Protein AF-A0A5M8FPW8-F1 (afdb_monomer)

Mean predicted aligned error: 16.76 Å

Solvent-accessible surface area (backbone atoms only — not comparable to full-atom values): 13153 Å² total; per-residue (Å²): 140,61,71,72,59,57,57,51,55,56,61,57,60,70,64,77,77,74,87,82,91,73,88,73,85,79,71,75,82,76,69,86,72,80,77,70,78,76,79,72,52,28,40,58,50,40,54,64,69,44,50,68,67,53,30,26,46,38,44,49,38,34,34,75,73,67,52,36,89,72,83,76,74,43,64,92,45,74,61,52,53,49,24,53,55,49,53,42,59,70,36,100,54,62,78,54,53,52,79,37,52,65,36,21,41,52,52,51,54,52,44,64,50,54,90,54,74,76,81,36,61,48,78,78,47,76,81,59,71,88,70,49,43,46,23,19,79,47,80,84,38,58,84,79,51,46,62,31,37,29,44,74,59,98,86,43,47,37,39,36,39,86,71,32,45,34,40,58,45,20,41,38,88,43,92,86,31,31,36,37,34,36,40,26,40,45,92,87,39,82,40,77,40,44,39,36,42,33,70,44,100,88,68,31,39,35,45,41,54,78,48,103,79,56,85,53,49,62,22,45,65,52,84,128

Radius of gyration: 31.05 Å; Cα contacts (8 Å, |Δi|>4): 322; chains: 1; bounding box: 99×46×65 Å

Sequence (224 aa):
MNQMLQDFQRAVEDAQGASPAAAQPSSPAVSPVQYKPAVRSALEQAFRSLSPQERETVQEKLLAEGLYQSSIDGLWGAGTRRALETFNSNQAAAEYDLGSAEDAEQMLLHVLSLGEPDVFRSTGVELPSAYLGAWVTSLDRCEYDSDFYLLNEEGVLHVGTYVWMGRDVEVLPDGDGYLLKGWGFSEGLRTTFEVRVNLLPDGRLKATGDIDTMDAPIFVKCPR

Foldseek 3Di:
DDPPVVVVVVVVVVVPPDDDDDDDPDDPPPDPPPPPPPPDFLLQVLLVVADLVLLLLLLVLLVVVVLADDDSRSDDDPRSVRSLVVQCPPPPHSPADSNDNVSSNVSSVVSNCHPVPLVLPAPPDDADCLQAAAWDLDQVCLVPAGQWGFHQDPNWTWTAGPQKIFTSWHWADDVQWTWTWGWMAGPSDIDIWIKTWHQDPVSWIWIDTPPPDDPGGIIDGHDD

Organism: NCBI:txid424902

pLDDT: mean 77.25, std 18.29, range [35.22, 97.94]

Structure (mmCIF, N/CA/C/O backbone):
data_AF-A0A5M8FPW8-F1
#
_entry.id   AF-A0A5M8FPW8-F1
#
loop_
_atom_site.group_PDB
_atom_site.id
_atom_site.type_symbol
_atom_site.label_atom_id
_atom_site.label_alt_id
_atom_site.label_comp_id
_atom_site.label_asym_id
_atom_site.label_entity_id
_atom_site.label_seq_id
_atom_site.pdbx_PDB_ins_code
_atom_site.Cartn_x
_atom_site.Cartn_y
_atom_site.Cartn_z
_atom_site.occupancy
_atom_site.B_iso_or_equiv
_atom_site.auth_seq_id
_atom_site.auth_comp_id
_atom_site.auth_asym_id
_atom_site.auth_atom_id
_atom_site.pdbx_PDB_model_num
ATOM 1 N N . MET A 1 1 ? 80.069 -30.806 -23.458 1.00 47.34 1 MET A N 1
ATOM 2 C CA . MET A 1 1 ? 78.888 -30.543 -22.608 1.00 47.34 1 MET A CA 1
ATOM 3 C C . MET A 1 1 ? 79.024 -29.103 -22.113 1.00 47.34 1 MET A C 1
ATOM 5 O O . MET A 1 1 ? 79.923 -28.860 -21.331 1.00 47.34 1 MET A O 1
ATOM 9 N N . ASN A 1 2 ? 78.335 -28.081 -22.622 1.00 54.75 2 ASN A N 1
ATOM 10 C CA . ASN A 1 2 ? 77.151 -28.041 -23.483 1.00 54.75 2 ASN A CA 1
ATOM 11 C C . ASN A 1 2 ? 77.213 -26.842 -24.447 1.00 54.75 2 ASN A C 1
ATOM 13 O O . ASN A 1 2 ? 76.942 -25.714 -24.050 1.00 54.75 2 ASN A O 1
ATOM 17 N N . GLN A 1 3 ? 77.487 -27.120 -25.724 1.00 63.75 3 GLN A N 1
ATOM 18 C CA . GLN A 1 3 ? 77.363 -26.162 -26.832 1.00 63.75 3 GLN A CA 1
ATOM 19 C C . GLN A 1 3 ? 75.923 -25.619 -26.950 1.00 63.75 3 GLN A C 1
ATOM 21 O O . GLN A 1 3 ? 75.708 -24.448 -27.221 1.00 63.75 3 GLN A O 1
ATOM 26 N N . MET A 1 4 ? 74.936 -26.445 -26.592 1.00 60.72 4 MET A N 1
ATOM 27 C CA . MET A 1 4 ? 73.512 -26.104 -26.632 1.00 60.72 4 MET A CA 1
ATOM 28 C C . MET A 1 4 ? 73.097 -25.005 -25.631 1.00 60.72 4 MET A C 1
ATOM 30 O O . MET A 1 4 ? 72.094 -24.337 -25.851 1.00 60.72 4 MET A O 1
ATOM 34 N N . LEU A 1 5 ? 73.856 -24.785 -24.547 1.00 54.59 5 LEU A N 1
ATOM 35 C CA . LEU A 1 5 ? 73.538 -23.735 -23.567 1.00 54.59 5 LEU A CA 1
ATOM 36 C C . LEU A 1 5 ? 74.094 -22.362 -23.991 1.00 54.59 5 LEU A C 1
ATOM 38 O O . LEU A 1 5 ? 73.462 -21.341 -23.735 1.00 54.59 5 LEU A O 1
ATOM 42 N N . GLN A 1 6 ? 75.240 -22.346 -24.684 1.00 62.00 6 GLN A N 1
ATOM 43 C CA . GLN A 1 6 ? 75.860 -21.120 -25.204 1.00 62.00 6 GLN A CA 1
ATOM 44 C C . GLN A 1 6 ? 75.125 -20.590 -26.440 1.00 62.00 6 GLN A C 1
ATOM 46 O O . GLN A 1 6 ? 74.937 -19.382 -26.571 1.00 62.00 6 GLN A O 1
ATOM 51 N N . ASP A 1 7 ? 74.633 -21.489 -27.295 1.00 64.31 7 ASP A N 1
ATOM 52 C CA . ASP A 1 7 ? 73.832 -21.108 -28.461 1.00 64.31 7 ASP A CA 1
ATOM 53 C C . ASP A 1 7 ? 72.460 -20.537 -28.040 1.00 64.31 7 ASP A C 1
ATOM 55 O O . ASP A 1 7 ? 71.951 -19.610 -28.668 1.00 64.31 7 ASP A O 1
ATOM 59 N N . PHE A 1 8 ? 71.894 -21.019 -26.923 1.00 57.38 8 PHE A N 1
ATOM 60 C CA . PHE A 1 8 ? 70.641 -20.499 -26.367 1.00 57.38 8 PHE A CA 1
ATOM 61 C C . PHE A 1 8 ? 70.800 -19.106 -25.736 1.00 57.38 8 PHE A C 1
ATOM 63 O O . PHE A 1 8 ? 69.951 -18.246 -25.943 1.00 57.38 8 PHE A O 1
ATOM 70 N N . GLN A 1 9 ? 71.893 -18.841 -25.011 1.00 57.00 9 GLN A N 1
ATOM 71 C CA . GLN A 1 9 ? 72.129 -17.519 -24.409 1.00 57.00 9 GLN A CA 1
ATOM 72 C C . GLN A 1 9 ? 72.394 -16.432 -25.464 1.00 57.00 9 GLN A C 1
ATOM 74 O O . GLN A 1 9 ? 71.867 -15.328 -25.344 1.00 57.00 9 GLN A O 1
ATOM 79 N N . ARG A 1 10 ? 73.107 -16.763 -26.549 1.00 59.81 10 ARG A N 1
ATOM 80 C CA . ARG A 1 10 ? 73.386 -15.831 -27.654 1.00 59.81 10 ARG A CA 1
ATOM 81 C C . ARG A 1 10 ? 72.133 -15.465 -28.463 1.00 59.81 10 ARG A C 1
ATOM 83 O O . ARG A 1 10 ? 71.990 -14.327 -28.891 1.00 59.81 10 ARG A O 1
ATOM 90 N N . ALA A 1 11 ? 71.192 -16.402 -28.607 1.00 56.12 11 ALA A N 1
ATOM 91 C CA . ALA A 1 11 ? 69.908 -16.156 -29.269 1.00 56.12 11 ALA A CA 1
ATOM 92 C C . ALA A 1 11 ? 68.961 -15.243 -28.461 1.00 56.12 11 ALA A C 1
ATOM 94 O O . ALA A 1 11 ? 68.094 -14.594 -29.044 1.00 56.12 11 ALA A O 1
ATOM 95 N N . VAL A 1 12 ? 69.114 -15.180 -27.132 1.00 57.47 12 VAL A N 1
ATOM 96 C CA . VAL A 1 12 ? 68.299 -14.319 -26.255 1.00 57.47 12 VAL A CA 1
ATOM 97 C C . VAL A 1 12 ? 68.828 -12.876 -26.222 1.00 57.47 12 VAL A C 1
ATOM 99 O O . VAL A 1 12 ? 68.025 -11.946 -26.161 1.00 57.47 12 VAL A O 1
ATOM 102 N N . GLU A 1 13 ? 70.146 -12.667 -26.323 1.00 54.06 13 GLU A N 1
ATOM 103 C CA . GLU A 1 13 ? 70.763 -11.326 -26.345 1.00 54.06 13 GLU A CA 1
ATOM 104 C C . GLU A 1 13 ? 70.557 -10.589 -27.685 1.00 54.06 13 GLU A C 1
ATOM 106 O O . GLU A 1 13 ? 70.265 -9.392 -27.678 1.00 54.06 13 GLU A O 1
ATOM 111 N N . ASP A 1 14 ? 70.581 -11.290 -28.827 1.00 53.59 14 ASP A N 1
ATOM 112 C CA . ASP A 1 14 ? 70.308 -10.692 -30.151 1.00 53.59 14 ASP A CA 1
ATOM 113 C C . ASP A 1 14 ? 68.838 -10.239 -30.321 1.00 53.59 14 ASP A C 1
ATOM 115 O O . ASP A 1 14 ? 68.530 -9.394 -31.165 1.00 53.59 14 ASP A O 1
ATOM 119 N N . ALA A 1 15 ? 67.913 -10.747 -29.496 1.00 49.94 15 ALA A N 1
ATOM 120 C CA . ALA A 1 15 ? 66.486 -10.422 -29.566 1.00 49.94 15 ALA A CA 1
ATOM 121 C C . ALA A 1 15 ? 66.077 -9.165 -28.765 1.00 49.94 15 ALA A C 1
ATOM 123 O O . ALA A 1 15 ? 64.948 -8.696 -28.911 1.00 49.94 15 ALA A O 1
ATOM 124 N N . GLN A 1 16 ? 66.963 -8.589 -27.940 1.00 55.38 16 GLN A N 1
ATOM 125 C CA . GLN A 1 16 ? 66.647 -7.410 -27.110 1.00 55.38 16 GLN A CA 1
ATOM 126 C C . GLN A 1 16 ? 67.071 -6.058 -27.725 1.00 55.38 16 GLN A C 1
ATOM 128 O O . GLN A 1 16 ? 66.922 -5.021 -27.081 1.00 55.38 16 GLN A O 1
ATOM 133 N N . GLY A 1 17 ? 67.550 -6.032 -28.977 1.00 50.31 17 GLY A N 1
ATOM 134 C CA . GLY A 1 17 ? 68.114 -4.827 -29.608 1.00 50.31 17 GLY A CA 1
ATOM 135 C C . GLY A 1 17 ? 67.325 -4.173 -30.751 1.00 50.31 17 GLY A C 1
ATOM 136 O O . GLY A 1 17 ? 67.736 -3.113 -31.215 1.00 50.31 17 GLY A O 1
ATOM 137 N N . ALA A 1 18 ? 66.219 -4.742 -31.241 1.00 46.84 18 ALA A N 1
ATOM 138 C CA . ALA A 1 18 ? 65.544 -4.198 -32.424 1.00 46.84 18 ALA A CA 1
ATOM 139 C C . ALA A 1 18 ? 64.020 -4.314 -32.337 1.00 46.84 18 ALA A C 1
ATOM 141 O O . ALA A 1 18 ? 63.449 -5.378 -32.549 1.00 46.84 18 ALA A O 1
ATOM 142 N N . SER A 1 19 ? 63.357 -3.187 -32.072 1.00 46.19 19 SER A N 1
ATOM 143 C CA . SER A 1 19 ? 61.919 -3.022 -32.292 1.00 46.19 19 SER A CA 1
ATOM 144 C C . SER A 1 19 ? 61.719 -2.314 -33.641 1.00 46.19 19 SER A C 1
ATOM 146 O O . SER A 1 19 ? 62.038 -1.127 -33.742 1.00 46.19 19 SER A O 1
ATOM 148 N N . PRO A 1 20 ? 61.255 -2.998 -34.707 1.00 40.38 20 PRO A N 1
ATOM 149 C CA . PRO A 1 20 ? 60.853 -2.343 -35.939 1.00 40.38 20 PRO A CA 1
ATOM 150 C C . PRO A 1 20 ? 59.393 -1.894 -35.836 1.00 40.38 20 PRO A C 1
ATOM 152 O O . PRO A 1 20 ? 58.486 -2.685 -35.580 1.00 40.38 20 PRO A O 1
ATOM 155 N N . ALA A 1 21 ? 59.184 -0.600 -36.063 1.00 46.44 21 ALA A N 1
ATOM 156 C CA . ALA A 1 21 ? 57.880 0.026 -36.183 1.00 46.44 21 ALA A CA 1
ATOM 157 C C . ALA A 1 21 ? 57.065 -0.581 -37.343 1.00 46.44 21 ALA A C 1
ATOM 159 O O . ALA A 1 21 ? 57.469 -0.516 -38.503 1.00 46.44 21 ALA A O 1
ATOM 160 N N . ALA A 1 22 ? 55.879 -1.097 -37.022 1.00 38.59 22 ALA A N 1
ATOM 161 C CA . ALA A 1 22 ? 54.766 -1.287 -37.945 1.00 38.59 22 ALA A CA 1
ATOM 162 C C . ALA A 1 22 ? 53.482 -0.835 -37.227 1.00 38.59 22 ALA A C 1
ATOM 164 O O . ALA A 1 22 ? 53.274 -1.127 -36.052 1.00 38.59 22 ALA A O 1
ATOM 165 N N . ALA A 1 23 ? 52.690 -0.025 -37.926 1.00 35.69 23 ALA A N 1
ATOM 166 C CA . ALA A 1 23 ? 51.731 0.934 -37.391 1.00 35.69 23 ALA A CA 1
ATOM 167 C C . ALA A 1 23 ? 50.647 0.355 -36.461 1.00 35.69 23 ALA A C 1
ATOM 169 O O . ALA A 1 23 ? 49.831 -0.471 -36.865 1.00 35.69 23 ALA A O 1
ATOM 170 N N . GLN A 1 24 ? 50.571 0.897 -35.244 1.00 39.25 24 GLN A N 1
ATOM 171 C CA . GLN A 1 24 ? 49.360 0.858 -34.426 1.00 39.25 24 GLN A CA 1
ATOM 172 C C . GLN A 1 24 ? 48.367 1.901 -34.970 1.00 39.25 24 GLN A C 1
ATOM 174 O O . GLN A 1 24 ? 48.794 3.019 -35.276 1.00 39.25 24 GLN A O 1
ATOM 179 N N . PRO A 1 25 ? 47.057 1.606 -35.082 1.00 37.72 25 PRO A N 1
ATOM 180 C CA . PRO A 1 25 ? 46.069 2.652 -35.311 1.00 37.72 25 PRO A CA 1
ATOM 181 C C . PRO A 1 25 ? 46.148 3.644 -34.147 1.00 37.72 25 PRO A C 1
ATOM 183 O O . PRO A 1 25 ? 45.989 3.280 -32.983 1.00 37.72 25 PRO A O 1
ATOM 186 N N . SER A 1 26 ? 46.448 4.900 -34.464 1.00 36.53 26 SER A N 1
ATOM 187 C CA . SER A 1 26 ? 46.452 6.008 -33.518 1.00 36.53 26 SER A CA 1
ATOM 188 C C . SER A 1 26 ? 45.042 6.199 -32.961 1.00 36.53 26 SER A C 1
ATOM 190 O O . SER A 1 26 ? 44.201 6.829 -33.605 1.00 36.53 26 SER A O 1
ATOM 192 N N . SER A 1 27 ? 44.773 5.657 -31.770 1.00 41.97 27 SER A N 1
ATOM 193 C CA . SER A 1 27 ? 43.636 6.098 -30.962 1.00 41.97 27 SER A CA 1
ATOM 194 C C . SER A 1 27 ? 43.773 7.606 -30.748 1.00 41.97 27 SER A C 1
ATOM 196 O O . SER A 1 27 ? 44.832 8.043 -30.282 1.00 41.97 27 SER A O 1
ATOM 198 N N . PRO A 1 28 ? 42.760 8.427 -31.076 1.00 40.97 28 PRO A N 1
ATOM 199 C CA . PRO A 1 28 ? 42.793 9.827 -30.690 1.00 40.97 28 PRO A CA 1
ATOM 200 C C . PRO A 1 28 ? 42.915 9.885 -29.167 1.00 40.97 28 PRO A C 1
ATOM 202 O O . PRO A 1 28 ? 42.236 9.141 -28.459 1.00 40.97 28 PRO A O 1
ATOM 205 N N . ALA A 1 29 ? 43.815 10.737 -28.674 1.00 40.81 29 ALA A N 1
ATOM 206 C CA . ALA A 1 29 ? 43.964 11.010 -27.255 1.00 40.81 29 ALA A CA 1
ATOM 207 C C . ALA A 1 29 ? 42.589 11.379 -26.683 1.00 40.81 29 ALA A C 1
ATOM 209 O O . ALA A 1 29 ? 42.068 12.467 -26.934 1.00 40.81 29 ALA A O 1
ATOM 210 N N . VAL A 1 30 ? 41.978 10.441 -25.956 1.00 44.62 30 VAL A N 1
ATOM 211 C CA . VAL A 1 30 ? 40.738 10.693 -25.233 1.00 44.62 30 VAL A CA 1
ATOM 212 C C . VAL A 1 30 ? 41.127 11.665 -24.132 1.00 44.62 30 VAL A C 1
ATOM 214 O O . VAL A 1 30 ? 41.803 11.302 -23.171 1.00 44.62 30 VAL A O 1
ATOM 217 N N . SER A 1 31 ? 40.779 12.936 -24.326 1.00 38.78 31 SER A N 1
ATOM 218 C CA . SER A 1 31 ? 40.862 13.932 -23.261 1.00 38.78 31 SER A CA 1
ATOM 219 C C . SER A 1 31 ? 40.116 13.368 -22.048 1.00 38.78 31 SER A C 1
ATOM 221 O O . SER A 1 31 ? 39.083 12.725 -22.259 1.00 38.78 31 SER A O 1
ATOM 223 N N . PRO A 1 32 ? 40.589 13.557 -20.803 1.00 40.16 32 PRO A N 1
ATOM 224 C CA . PRO A 1 32 ? 39.842 13.117 -19.635 1.00 40.16 32 PRO A CA 1
ATOM 225 C C . PRO A 1 32 ? 38.492 13.834 -19.649 1.00 40.16 32 PRO A C 1
ATOM 227 O O . PRO A 1 32 ? 38.385 15.009 -19.302 1.00 40.16 32 PRO A O 1
ATOM 230 N N . VAL A 1 33 ? 37.459 13.132 -20.114 1.00 35.22 33 VAL A N 1
ATOM 231 C CA . VAL A 1 33 ? 36.075 13.550 -19.956 1.00 35.22 33 VAL A CA 1
ATOM 232 C C . VAL A 1 33 ? 35.875 13.631 -18.456 1.00 35.22 33 VAL A C 1
ATOM 234 O O . VAL A 1 33 ? 35.932 12.617 -17.760 1.00 35.22 33 VAL A O 1
ATOM 237 N N . GLN A 1 34 ? 35.711 14.848 -17.943 1.00 35.91 34 GLN A N 1
ATOM 238 C CA . GLN A 1 34 ? 35.230 15.047 -16.588 1.00 35.91 34 GLN A CA 1
ATOM 239 C C . GLN A 1 34 ? 33.879 14.338 -16.489 1.00 35.91 34 GLN A C 1
ATOM 241 O O . GLN A 1 34 ? 32.867 14.836 -16.984 1.00 35.91 34 GLN A O 1
ATOM 246 N N . TYR A 1 35 ? 33.875 13.144 -15.897 1.00 37.38 35 TYR A N 1
ATOM 247 C CA . TYR A 1 35 ? 32.661 12.390 -15.645 1.00 37.38 35 TYR A CA 1
ATOM 248 C C . TYR A 1 35 ? 31.925 13.103 -14.514 1.00 37.38 35 TYR A C 1
ATOM 250 O O . TYR A 1 35 ? 32.161 12.845 -13.335 1.00 37.38 35 TYR A O 1
ATOM 258 N N . LYS A 1 36 ? 31.055 14.055 -14.867 1.00 36.28 36 LYS A N 1
ATOM 259 C CA . LYS A 1 36 ? 29.978 14.442 -13.960 1.00 36.28 36 LYS A CA 1
ATOM 260 C C . LYS A 1 36 ? 29.157 13.172 -13.743 1.00 36.28 36 LYS A C 1
ATOM 262 O O . LYS A 1 36 ? 28.667 12.633 -14.737 1.00 36.28 36 LYS A O 1
ATOM 267 N N . PRO A 1 37 ? 29.021 12.663 -12.506 1.00 44.66 37 PRO A N 1
ATOM 268 C CA . PRO A 1 37 ? 28.093 11.577 -12.252 1.00 44.66 37 PRO A CA 1
ATOM 269 C C . PRO A 1 37 ? 26.737 12.014 -12.798 1.00 44.66 37 PRO A C 1
ATOM 271 O O . PRO A 1 37 ? 26.256 13.094 -12.449 1.00 44.66 37 PRO A O 1
ATOM 274 N N . ALA A 1 38 ? 26.159 11.228 -13.703 1.00 56.12 38 ALA A N 1
ATOM 275 C CA . ALA A 1 38 ? 24.786 11.460 -14.106 1.00 56.12 38 ALA A CA 1
ATOM 276 C C . ALA A 1 38 ? 23.939 11.329 -12.837 1.00 56.12 38 ALA A C 1
ATOM 278 O O . ALA A 1 38 ? 23.911 10.265 -12.214 1.00 56.12 38 ALA A O 1
ATOM 279 N N . VAL A 1 39 ? 23.319 12.429 -12.413 1.00 68.88 39 VAL A N 1
ATOM 280 C CA . VAL A 1 39 ? 22.310 12.382 -11.359 1.00 68.88 39 VAL A CA 1
ATOM 281 C C . VAL A 1 39 ? 21.205 11.481 -11.896 1.00 68.88 39 VAL A C 1
ATOM 283 O O . VAL A 1 39 ? 20.640 11.756 -12.954 1.00 68.88 39 VAL A O 1
ATOM 286 N N . ARG A 1 40 ? 20.976 10.352 -11.223 1.00 84.50 40 ARG A N 1
ATOM 287 C CA . ARG A 1 40 ? 19.919 9.410 -11.601 1.00 84.50 40 ARG A CA 1
ATOM 288 C C . ARG A 1 40 ? 18.571 10.115 -11.477 1.00 84.50 40 ARG A C 1
ATOM 290 O O . ARG A 1 40 ? 18.363 10.862 -10.523 1.00 84.50 40 ARG A O 1
ATOM 297 N N . SER A 1 41 ? 17.653 9.866 -12.405 1.00 92.56 41 SER A N 1
ATOM 298 C CA . SER A 1 41 ? 16.274 10.364 -12.296 1.00 92.56 41 SER A CA 1
ATOM 299 C C . SER A 1 41 ? 15.595 9.829 -11.034 1.00 92.56 41 SER A C 1
ATOM 301 O O . SER A 1 41 ? 15.926 8.721 -10.606 1.00 92.56 41 SER A O 1
ATOM 303 N N . ALA A 1 42 ? 14.620 10.560 -10.489 1.00 92.00 42 ALA A N 1
ATOM 304 C CA . ALA A 1 42 ? 13.815 10.107 -9.352 1.00 92.00 42 ALA A CA 1
ATOM 305 C C . ALA A 1 42 ? 13.210 8.716 -9.608 1.00 92.00 42 ALA A C 1
ATOM 307 O O . ALA A 1 42 ? 13.390 7.812 -8.799 1.00 92.00 42 ALA A O 1
ATOM 308 N N . LEU A 1 43 ? 12.673 8.491 -10.811 1.00 94.19 43 LEU A N 1
ATOM 309 C CA . LEU A 1 43 ? 12.155 7.185 -11.218 1.00 94.19 43 LEU A CA 1
ATOM 310 C C . LEU A 1 43 ? 13.189 6.044 -11.215 1.00 94.19 43 LEU A C 1
ATOM 312 O O . LEU A 1 43 ? 12.875 4.923 -10.826 1.00 94.19 43 LEU A O 1
ATOM 316 N N . GLU A 1 44 ? 14.436 6.316 -11.607 1.00 96.69 44 GLU A N 1
ATOM 317 C CA . GLU A 1 44 ? 15.499 5.300 -11.531 1.00 96.69 44 GLU A CA 1
ATOM 318 C C . GLU A 1 44 ? 15.842 4.983 -10.074 1.00 96.69 44 GLU A C 1
ATOM 320 O O . GLU A 1 44 ? 16.115 3.832 -9.734 1.00 96.69 44 GLU A O 1
ATOM 325 N N . GLN A 1 45 ? 15.876 6.007 -9.221 1.00 92.50 45 GLN A N 1
ATOM 326 C CA . GLN A 1 45 ? 16.183 5.839 -7.806 1.00 92.50 45 GLN A CA 1
ATOM 327 C C . GLN A 1 45 ? 15.084 5.033 -7.107 1.00 92.50 45 GLN A C 1
ATOM 329 O O . GLN A 1 45 ? 15.416 4.046 -6.456 1.00 92.50 45 GLN A O 1
ATOM 334 N N . ALA A 1 46 ? 13.814 5.376 -7.340 1.00 88.50 46 ALA A N 1
ATOM 335 C CA . ALA A 1 46 ? 12.655 4.654 -6.822 1.00 88.50 46 ALA A CA 1
ATOM 336 C C . ALA A 1 46 ? 12.602 3.204 -7.334 1.00 88.50 46 ALA A C 1
ATOM 338 O O . ALA A 1 46 ? 12.416 2.267 -6.569 1.00 88.50 46 ALA A O 1
ATOM 339 N N . PHE A 1 47 ? 12.882 2.959 -8.619 1.00 95.94 47 PHE A N 1
ATOM 340 C CA . PHE A 1 47 ? 12.932 1.582 -9.122 1.00 95.94 47 PHE A CA 1
ATOM 341 C C . PHE A 1 47 ? 14.043 0.767 -8.451 1.00 95.94 47 PHE A C 1
ATOM 343 O O . PHE A 1 47 ? 13.886 -0.421 -8.198 1.00 95.94 47 PHE A O 1
ATOM 350 N N . ARG A 1 48 ? 15.195 1.385 -8.173 1.00 94.69 48 ARG A N 1
ATOM 351 C CA . ARG A 1 48 ? 16.329 0.706 -7.534 1.00 94.69 48 ARG A CA 1
ATOM 352 C C . ARG A 1 48 ? 16.165 0.525 -6.024 1.00 94.69 48 ARG A C 1
ATOM 354 O O . ARG A 1 48 ? 16.902 -0.300 -5.485 1.00 94.69 48 ARG A O 1
ATOM 361 N N . SER A 1 49 ? 15.281 1.276 -5.363 1.00 88.00 49 SER A N 1
ATOM 362 C CA . SER A 1 49 ? 14.972 1.081 -3.941 1.00 88.00 49 SER A CA 1
ATOM 363 C C . SER A 1 49 ? 14.065 -0.128 -3.703 1.00 88.00 49 SER A C 1
ATOM 365 O O . SER A 1 49 ? 14.151 -0.721 -2.631 1.00 88.00 49 SER A O 1
ATOM 367 N N . LEU A 1 50 ? 13.291 -0.550 -4.710 1.00 83.06 50 LEU A N 1
ATOM 368 C CA . LEU A 1 50 ? 12.552 -1.815 -4.693 1.00 83.06 50 LEU A CA 1
ATOM 369 C C . LEU A 1 50 ? 13.486 -3.019 -4.503 1.00 83.06 50 LEU A C 1
ATOM 371 O O . LEU A 1 50 ? 14.625 -3.045 -4.999 1.00 83.06 50 LEU A O 1
ATOM 375 N N . SER A 1 51 ? 12.974 -4.065 -3.858 1.00 85.50 51 SER A N 1
ATOM 376 C CA . SER A 1 51 ? 13.659 -5.352 -3.749 1.00 85.50 51 SER A CA 1
ATOM 377 C C . SER A 1 51 ? 13.917 -5.971 -5.136 1.00 85.50 51 SER A C 1
ATOM 379 O O . SER A 1 51 ? 13.232 -5.651 -6.111 1.00 85.50 51 SER A O 1
ATOM 381 N N . PRO A 1 52 ? 14.902 -6.879 -5.283 1.00 84.62 52 PRO A N 1
ATOM 382 C CA . PRO A 1 52 ? 15.136 -7.565 -6.556 1.00 84.62 52 PRO A CA 1
ATOM 383 C C . PRO A 1 52 ? 13.885 -8.227 -7.149 1.00 84.62 52 PRO A C 1
ATOM 385 O O . PRO A 1 52 ? 13.650 -8.103 -8.347 1.00 84.62 52 PRO A O 1
ATOM 388 N N . GLN A 1 53 ? 13.061 -8.842 -6.299 1.00 76.75 53 GLN A N 1
ATOM 389 C CA . GLN A 1 53 ? 11.827 -9.523 -6.697 1.00 76.75 53 GLN A CA 1
ATOM 390 C C . GLN A 1 53 ? 10.767 -8.537 -7.199 1.00 76.75 53 GLN A C 1
ATOM 392 O O . GLN A 1 53 ? 10.134 -8.775 -8.224 1.00 76.75 53 GLN A O 1
ATOM 397 N N . GLU A 1 54 ? 10.598 -7.397 -6.528 1.00 82.56 54 GLU A N 1
ATOM 398 C CA . GLU A 1 54 ? 9.666 -6.354 -6.971 1.00 82.56 54 GLU A CA 1
ATOM 399 C C . GLU A 1 54 ? 10.097 -5.734 -8.301 1.00 82.56 54 GLU A C 1
ATOM 401 O O . GLU A 1 54 ? 9.253 -5.447 -9.144 1.00 82.56 54 GLU A O 1
ATOM 406 N N . ARG A 1 55 ? 11.403 -5.572 -8.544 1.00 96.38 55 ARG A N 1
ATOM 407 C CA . ARG A 1 55 ? 11.901 -5.065 -9.834 1.00 96.38 55 ARG A CA 1
ATOM 408 C C . ARG A 1 55 ? 11.596 -6.015 -10.989 1.00 96.38 55 ARG A C 1
ATOM 410 O O . ARG A 1 55 ? 11.224 -5.551 -12.066 1.00 96.38 55 ARG A O 1
ATOM 417 N N . GLU A 1 56 ? 11.751 -7.318 -10.772 1.00 91.81 56 GLU A N 1
ATOM 418 C CA . GLU A 1 56 ? 11.341 -8.348 -11.735 1.00 91.81 56 GLU A CA 1
ATOM 419 C C . GLU A 1 56 ? 9.819 -8.327 -11.929 1.00 91.81 56 GLU A C 1
ATOM 421 O O . GLU A 1 56 ? 9.350 -8.267 -13.063 1.00 91.81 56 GLU A O 1
ATOM 426 N N . THR A 1 57 ? 9.056 -8.223 -10.837 1.00 88.88 57 THR A N 1
ATOM 427 C CA . THR A 1 57 ? 7.587 -8.123 -10.871 1.00 88.88 57 THR A CA 1
ATOM 428 C C . THR A 1 57 ? 7.122 -6.906 -11.675 1.00 88.88 57 THR A C 1
ATOM 430 O O . THR A 1 57 ? 6.239 -7.024 -12.517 1.00 88.88 57 THR A O 1
ATOM 433 N N . VAL A 1 58 ? 7.735 -5.732 -11.496 1.00 95.25 58 VAL A N 1
ATOM 434 C CA . VAL A 1 58 ? 7.432 -4.534 -12.301 1.00 95.25 58 VAL A CA 1
ATOM 435 C C . VAL A 1 58 ? 7.616 -4.818 -13.794 1.00 95.25 58 VAL A C 1
ATOM 437 O O . VAL A 1 58 ? 6.752 -4.477 -14.601 1.00 95.25 58 VAL A O 1
ATOM 440 N N . GLN A 1 59 ? 8.723 -5.457 -14.181 1.00 97.94 59 GLN A N 1
ATOM 441 C CA . GLN A 1 59 ? 8.977 -5.808 -15.580 1.00 97.94 59 GLN A CA 1
ATOM 442 C C . GLN A 1 59 ? 7.976 -6.850 -16.106 1.00 97.94 59 GLN A C 1
ATOM 444 O O . GLN A 1 59 ? 7.511 -6.715 -17.237 1.00 97.94 59 GLN A O 1
ATOM 449 N N . GLU A 1 60 ? 7.603 -7.844 -15.296 1.00 95.12 60 GLU A N 1
ATOM 450 C CA . GLU A 1 60 ? 6.568 -8.839 -15.611 1.00 95.12 60 GLU A CA 1
ATOM 451 C C . GLU A 1 60 ? 5.199 -8.197 -15.846 1.00 95.12 60 GLU A C 1
ATOM 453 O O . GLU A 1 60 ? 4.546 -8.483 -16.851 1.00 95.12 60 GLU A O 1
ATOM 458 N N . LYS A 1 61 ? 4.773 -7.292 -14.958 1.00 93.19 61 LYS A N 1
ATOM 459 C CA . LYS A 1 61 ? 3.493 -6.583 -15.074 1.00 93.19 61 LYS A CA 1
ATOM 460 C C . LYS A 1 61 ? 3.465 -5.689 -16.313 1.00 93.19 61 LYS A C 1
ATOM 462 O O . LYS A 1 61 ? 2.520 -5.748 -17.093 1.00 93.19 61 LYS A O 1
ATOM 467 N N . LEU A 1 62 ? 4.537 -4.941 -16.577 1.00 96.50 62 LEU A N 1
ATOM 468 C CA . LEU A 1 62 ? 4.649 -4.137 -17.801 1.00 96.50 62 LEU A CA 1
ATOM 469 C C . LEU A 1 62 ? 4.701 -4.996 -19.073 1.00 96.50 62 LEU A C 1
ATOM 471 O O . LEU A 1 62 ? 4.244 -4.552 -20.126 1.00 96.50 62 LEU A O 1
ATOM 475 N N . LEU A 1 63 ? 5.262 -6.207 -19.006 1.00 94.31 63 LEU A N 1
ATOM 476 C CA . LEU A 1 63 ? 5.242 -7.167 -20.112 1.00 94.31 63 LEU A CA 1
ATOM 477 C C . LEU A 1 63 ? 3.818 -7.680 -20.360 1.00 94.31 63 LEU A C 1
ATOM 479 O O . LEU A 1 63 ? 3.402 -7.752 -21.515 1.00 94.31 63 LEU A O 1
ATOM 483 N N . ALA A 1 64 ? 3.063 -7.983 -19.300 1.00 92.62 64 ALA A N 1
ATOM 484 C CA . ALA A 1 64 ? 1.665 -8.405 -19.388 1.00 92.62 64 ALA A CA 1
ATOM 485 C C . ALA A 1 64 ? 0.758 -7.317 -19.994 1.00 92.62 64 ALA A C 1
ATOM 487 O O . ALA A 1 64 ? -0.103 -7.633 -20.813 1.00 92.62 64 ALA A O 1
ATOM 488 N N . GLU A 1 65 ? 1.019 -6.043 -19.686 1.00 92.56 65 GLU A N 1
ATOM 489 C CA . GLU A 1 65 ? 0.369 -4.883 -20.322 1.00 92.56 65 GLU A CA 1
ATOM 490 C C . GLU A 1 65 ? 0.865 -4.601 -21.759 1.00 92.56 65 GLU A C 1
ATOM 492 O O . GLU A 1 65 ? 0.386 -3.686 -22.431 1.00 92.56 65 GLU A O 1
ATOM 497 N N . GLY A 1 66 ? 1.855 -5.350 -22.259 1.00 95.62 66 GLY A N 1
ATOM 498 C CA . GLY A 1 66 ? 2.430 -5.165 -23.597 1.00 95.62 66 GLY A CA 1
ATOM 499 C C . GLY A 1 66 ? 3.348 -3.943 -23.746 1.00 95.62 66 GLY A C 1
ATOM 500 O O . GLY A 1 66 ? 3.700 -3.566 -24.867 1.00 95.62 66 GLY A O 1
ATOM 501 N N . LEU A 1 67 ? 3.756 -3.322 -22.636 1.00 96.31 67 LEU A N 1
ATOM 502 C CA . LEU A 1 67 ? 4.602 -2.122 -22.595 1.00 96.31 67 LEU A CA 1
ATOM 503 C C . LEU A 1 67 ? 6.099 -2.446 -22.510 1.00 96.31 67 LEU A C 1
ATOM 505 O O . LEU A 1 67 ? 6.937 -1.627 -22.893 1.00 96.31 67 LEU A O 1
ATOM 509 N N . TYR A 1 68 ? 6.443 -3.639 -22.024 1.00 97.00 68 TYR A N 1
ATOM 510 C CA . TYR A 1 68 ? 7.816 -4.123 -21.902 1.00 97.00 68 TYR A CA 1
ATOM 511 C C . TYR A 1 68 ? 8.100 -5.240 -22.912 1.00 97.00 68 TYR A C 1
ATOM 513 O O . TYR A 1 68 ? 7.240 -6.063 -23.195 1.00 97.00 68 TYR A O 1
ATOM 521 N N . GLN A 1 69 ? 9.303 -5.253 -23.494 1.00 93.62 69 GLN A N 1
ATOM 522 C CA . GLN A 1 69 ? 9.678 -6.192 -24.572 1.00 93.62 69 GLN A CA 1
ATOM 523 C C . GLN A 1 69 ? 11.048 -6.852 -24.354 1.00 93.62 69 GLN A C 1
ATOM 525 O O . GLN A 1 69 ? 11.537 -7.573 -25.220 1.00 93.62 69 GLN A O 1
ATOM 530 N N . SER A 1 70 ? 11.715 -6.543 -23.241 1.00 94.31 70 SER A N 1
ATOM 531 C CA . SER A 1 70 ? 13.041 -7.079 -22.910 1.00 94.31 70 SER A CA 1
ATOM 532 C C . SER A 1 70 ? 12.928 -8.253 -21.935 1.00 94.31 70 SER A C 1
ATOM 534 O O . SER A 1 70 ? 11.831 -8.609 -21.508 1.00 94.31 70 SER A O 1
ATOM 536 N N . SER A 1 71 ? 14.061 -8.874 -21.609 1.00 95.00 71 SER A N 1
ATOM 537 C CA . SER A 1 71 ? 14.122 -9.926 -20.592 1.00 95.00 71 SER A CA 1
ATOM 538 C C . SER A 1 71 ? 13.760 -9.382 -19.213 1.00 95.00 71 SER A C 1
ATOM 540 O O . SER A 1 71 ? 14.171 -8.279 -18.867 1.00 95.00 71 SER A O 1
ATOM 542 N N . ILE A 1 72 ? 13.047 -10.181 -18.422 1.00 95.75 72 ILE A N 1
ATOM 543 C CA . ILE A 1 72 ? 12.836 -9.914 -16.999 1.00 95.75 72 ILE A CA 1
ATOM 544 C C . ILE A 1 72 ? 14.151 -10.227 -16.276 1.00 95.75 72 ILE A C 1
ATOM 546 O O . ILE A 1 72 ? 14.588 -11.377 -16.242 1.00 95.75 72 ILE A O 1
ATOM 550 N N . ASP A 1 73 ? 14.824 -9.190 -15.792 1.00 96.06 73 ASP A N 1
ATOM 551 C CA . ASP A 1 73 ? 16.145 -9.251 -15.156 1.00 96.06 73 ASP A CA 1
ATOM 552 C C . ASP 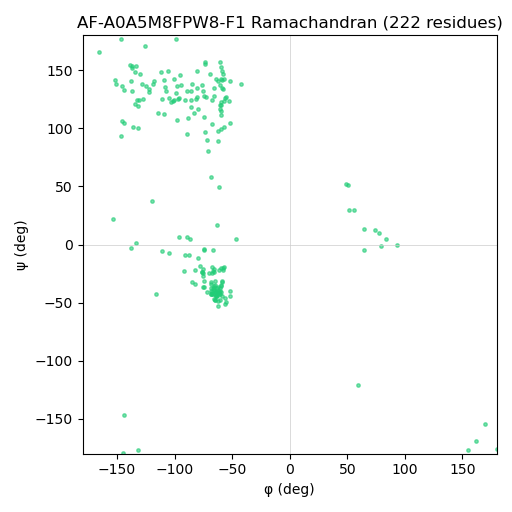A 1 73 ? 16.260 -8.373 -13.896 1.00 96.06 73 ASP A C 1
ATOM 554 O O . ASP A 1 73 ? 17.308 -8.332 -13.247 1.00 96.06 73 ASP A O 1
ATOM 558 N N . GLY A 1 74 ? 15.203 -7.626 -13.565 1.00 94.69 74 GLY A N 1
ATOM 559 C CA . GLY A 1 74 ? 15.162 -6.698 -12.440 1.00 94.69 74 GLY A CA 1
ATOM 560 C C . GLY A 1 74 ? 16.138 -5.523 -12.567 1.00 94.69 74 GLY A C 1
ATOM 561 O O . GLY A 1 74 ? 16.395 -4.827 -11.577 1.00 94.69 74 GLY A O 1
ATOM 562 N N . LEU A 1 75 ? 16.720 -5.286 -13.747 1.00 97.50 75 LEU A N 1
ATOM 563 C CA . LEU A 1 75 ? 17.687 -4.224 -13.984 1.00 97.50 75 LEU A CA 1
ATOM 564 C C . LEU A 1 75 ? 17.030 -2.964 -14.555 1.00 97.50 75 LEU A C 1
ATOM 566 O O . LEU A 1 75 ? 16.099 -2.966 -15.367 1.00 97.50 75 LEU A O 1
ATOM 570 N N . TRP A 1 76 ? 17.586 -1.826 -14.148 1.00 96.69 76 TRP A N 1
ATOM 571 C CA . TRP A 1 76 ? 17.257 -0.554 -14.768 1.00 96.69 76 TRP A CA 1
ATOM 572 C C . TRP A 1 76 ? 18.021 -0.395 -16.085 1.00 96.69 76 TRP A C 1
ATOM 574 O O . TRP A 1 76 ? 19.252 -0.299 -16.092 1.00 96.69 76 TRP A O 1
ATOM 584 N N . GLY A 1 77 ? 17.280 -0.314 -17.187 1.00 95.56 77 GLY A N 1
ATOM 585 C CA . GLY A 1 77 ? 17.806 -0.081 -18.527 1.00 95.56 77 GLY A CA 1
ATOM 586 C C . GLY A 1 77 ? 16.864 0.772 -19.373 1.00 95.56 77 GLY A C 1
ATOM 587 O O . GLY A 1 77 ? 15.791 1.183 -18.928 1.00 95.56 77 GLY A O 1
ATOM 588 N N . ALA A 1 78 ? 17.254 1.027 -20.625 1.00 95.06 78 ALA A N 1
ATOM 589 C CA . ALA A 1 78 ? 16.461 1.845 -21.544 1.00 95.06 78 ALA A CA 1
ATOM 590 C C . ALA A 1 78 ? 15.053 1.270 -21.790 1.00 95.06 78 ALA A C 1
ATOM 592 O O . ALA A 1 78 ? 14.106 2.043 -21.919 1.00 95.06 78 ALA A O 1
ATOM 593 N N . GLY A 1 79 ? 14.919 -0.062 -21.815 1.00 96.44 79 GLY A N 1
ATOM 594 C CA . GLY A 1 79 ? 13.628 -0.746 -21.923 1.00 96.44 79 GLY A CA 1
ATOM 595 C C . GLY A 1 79 ? 12.735 -0.494 -20.708 1.00 96.44 79 GLY A C 1
ATOM 596 O O . GLY A 1 79 ? 11.588 -0.095 -20.877 1.00 96.44 79 GLY A O 1
ATO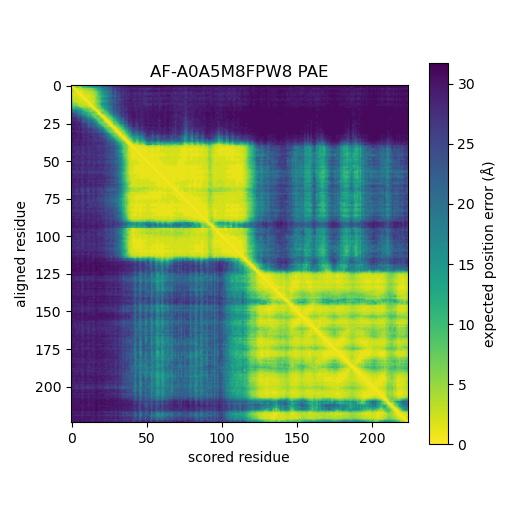M 597 N N . THR A 1 80 ? 13.282 -0.644 -19.496 1.00 97.50 80 THR A N 1
ATOM 598 C CA . THR A 1 80 ? 12.545 -0.455 -18.232 1.00 97.50 80 THR A CA 1
ATOM 599 C C . THR A 1 80 ? 12.051 0.979 -18.114 1.00 97.50 80 THR A C 1
ATOM 601 O O . THR A 1 80 ? 10.862 1.210 -17.916 1.00 97.50 80 THR A O 1
ATOM 604 N N . ARG A 1 81 ? 12.943 1.950 -18.354 1.00 96.81 81 ARG A N 1
ATOM 605 C CA . ARG A 1 81 ? 12.588 3.372 -18.359 1.00 96.81 81 ARG A CA 1
ATOM 606 C C . ARG A 1 81 ? 11.467 3.671 -19.355 1.00 96.81 81 ARG A C 1
ATOM 608 O O . ARG A 1 81 ? 10.472 4.274 -18.980 1.00 96.81 81 ARG A O 1
ATOM 615 N N . ARG A 1 82 ? 11.612 3.231 -20.611 1.00 96.00 82 ARG A N 1
ATOM 616 C CA . ARG A 1 82 ? 10.627 3.511 -21.664 1.00 96.00 82 ARG A CA 1
ATOM 617 C C . ARG A 1 82 ? 9.260 2.908 -21.346 1.00 96.00 82 ARG A C 1
ATOM 619 O O . ARG A 1 82 ? 8.250 3.555 -21.606 1.00 96.00 82 ARG A O 1
ATOM 626 N N . ALA A 1 83 ? 9.221 1.685 -20.825 1.00 97.25 83 ALA A N 1
ATOM 627 C CA . ALA A 1 83 ? 7.970 1.026 -20.468 1.00 97.25 83 ALA A CA 1
ATOM 628 C C . ALA A 1 83 ? 7.241 1.781 -19.348 1.00 97.25 83 ALA A C 1
ATOM 630 O O . ALA A 1 83 ? 6.049 2.031 -19.477 1.00 97.25 83 ALA A O 1
ATOM 631 N N . LEU A 1 84 ? 7.966 2.226 -18.316 1.00 95.94 84 LEU A N 1
ATOM 632 C CA . LEU A 1 84 ? 7.416 3.024 -17.214 1.00 95.94 84 LEU A CA 1
ATOM 633 C C . LEU A 1 84 ? 6.950 4.420 -17.665 1.00 95.94 84 LEU A C 1
ATOM 635 O O . LEU A 1 84 ? 5.862 4.855 -17.303 1.00 95.94 84 LEU A O 1
ATOM 639 N N . GLU A 1 85 ? 7.722 5.107 -18.511 1.00 93.88 85 GLU A N 1
ATOM 640 C CA . GLU A 1 85 ? 7.309 6.390 -19.105 1.00 93.88 85 GLU A CA 1
ATOM 641 C C . GLU A 1 85 ? 6.049 6.228 -19.970 1.00 93.88 85 GLU A C 1
ATOM 643 O O . GLU A 1 85 ? 5.138 7.054 -19.910 1.00 93.88 85 GLU A O 1
ATOM 648 N N . THR A 1 86 ? 5.970 5.141 -20.747 1.00 93.44 86 THR A N 1
ATOM 649 C CA . THR A 1 86 ? 4.792 4.835 -21.574 1.00 93.44 86 THR A CA 1
ATOM 650 C C . THR A 1 86 ? 3.588 4.493 -20.698 1.00 93.44 86 THR A C 1
ATOM 652 O O . THR A 1 86 ? 2.493 4.988 -20.955 1.00 93.44 86 THR A O 1
ATOM 655 N N . PHE A 1 87 ? 3.791 3.708 -19.637 1.00 93.94 87 PHE A N 1
ATOM 656 C CA . PHE A 1 87 ? 2.764 3.400 -18.645 1.00 93.94 87 PHE A CA 1
ATOM 657 C C . PHE A 1 87 ? 2.170 4.675 -18.040 1.00 93.94 87 PHE A C 1
ATOM 659 O O . PHE A 1 87 ? 0.951 4.824 -18.055 1.00 93.94 87 PHE A O 1
ATOM 666 N N . ASN A 1 88 ? 3.012 5.617 -17.592 1.00 91.44 88 ASN A N 1
ATOM 667 C CA . ASN A 1 88 ? 2.553 6.909 -17.076 1.00 91.44 88 ASN A CA 1
ATOM 668 C C . ASN A 1 88 ? 1.784 7.704 -18.147 1.00 91.44 88 ASN A C 1
ATOM 670 O O . ASN A 1 88 ? 0.722 8.249 -17.878 1.00 91.44 88 ASN A O 1
ATOM 674 N N . SER A 1 89 ? 2.269 7.723 -19.395 1.00 87.38 89 SER A N 1
ATOM 675 C CA . SER A 1 89 ? 1.599 8.450 -20.487 1.00 87.38 89 SER A CA 1
ATOM 676 C C . SER A 1 89 ? 0.241 7.874 -20.903 1.00 87.38 89 SER A C 1
ATOM 678 O O . SER A 1 89 ? -0.578 8.601 -21.459 1.00 87.38 89 SER A O 1
ATOM 680 N N . ASN A 1 90 ? 0.012 6.580 -20.656 1.00 87.62 90 ASN A N 1
ATOM 681 C CA . ASN A 1 90 ? -1.254 5.911 -20.950 1.00 87.62 90 ASN A CA 1
ATOM 682 C C . ASN A 1 90 ? -2.324 6.177 -19.882 1.00 87.62 90 ASN A C 1
ATOM 684 O O . ASN A 1 90 ? -3.493 5.865 -20.115 1.00 87.62 90 ASN A O 1
ATOM 688 N N . GLN A 1 91 ? -1.949 6.750 -18.736 1.00 80.69 91 GLN A N 1
ATOM 689 C CA . GLN A 1 91 ? -2.914 7.204 -17.742 1.00 80.69 91 GLN A CA 1
ATOM 690 C C . GLN A 1 91 ? -3.687 8.416 -18.290 1.00 80.69 91 GLN A C 1
ATOM 692 O O . GLN A 1 91 ? -3.160 9.203 -19.080 1.00 80.69 91 GLN A O 1
ATOM 697 N N . ALA A 1 92 ? -4.969 8.546 -17.921 1.00 58.88 92 ALA A N 1
ATOM 698 C CA . ALA A 1 92 ? -5.921 9.491 -18.533 1.00 58.88 92 ALA A CA 1
ATOM 699 C C . ALA A 1 92 ? -5.472 10.972 -18.482 1.00 58.88 92 ALA A C 1
ATOM 701 O O . ALA A 1 92 ? -5.916 11.793 -19.287 1.00 58.88 92 ALA A O 1
ATOM 702 N N . ALA A 1 93 ? -4.542 11.286 -17.586 1.00 54.19 93 ALA A N 1
ATOM 703 C CA . ALA A 1 93 ? -3.508 12.300 -17.732 1.00 54.19 93 ALA A CA 1
ATOM 704 C C . ALA A 1 93 ? -2.218 11.664 -17.183 1.00 54.19 93 ALA A C 1
ATOM 706 O O . ALA A 1 93 ? -2.326 10.792 -16.327 1.00 54.19 93 ALA A O 1
ATOM 707 N N . ALA A 1 94 ? -1.024 12.054 -17.644 1.00 61.56 94 ALA A N 1
ATOM 708 C CA . ALA A 1 94 ? 0.225 11.616 -17.011 1.00 61.56 94 ALA A CA 1
ATOM 709 C C . ALA A 1 94 ? 0.250 12.138 -15.563 1.00 61.56 94 ALA A C 1
ATOM 711 O O . ALA A 1 94 ? 0.639 13.279 -15.320 1.00 61.56 94 ALA A O 1
ATOM 712 N N . GLU A 1 95 ? -0.294 11.334 -14.652 1.00 71.12 95 GLU A N 1
ATOM 713 C CA . GLU A 1 95 ? -0.724 11.733 -13.311 1.00 71.12 95 GLU A CA 1
ATOM 714 C C . GLU A 1 95 ? 0.473 11.955 -12.392 1.00 71.12 95 GLU A C 1
ATOM 716 O O . GLU A 1 95 ? 0.445 12.838 -11.543 1.00 71.12 95 GLU A O 1
ATOM 721 N N . TYR A 1 96 ? 1.548 11.202 -12.629 1.00 82.69 96 TYR A N 1
ATOM 722 C CA . TYR A 1 96 ? 2.743 11.207 -11.800 1.00 82.69 96 TYR A CA 1
ATOM 723 C C . TYR A 1 96 ? 3.819 12.141 -12.369 1.00 82.69 96 TYR A C 1
ATOM 725 O O . TYR A 1 96 ? 4.258 11.972 -13.518 1.00 82.69 96 TYR A O 1
ATOM 733 N N . ASP A 1 97 ? 4.318 13.074 -11.554 1.00 84.62 97 ASP A N 1
ATOM 734 C CA . ASP A 1 97 ? 5.546 13.816 -11.839 1.00 84.62 97 ASP A CA 1
ATOM 735 C C . ASP A 1 97 ? 6.765 12.905 -11.636 1.00 84.62 97 ASP A C 1
ATOM 737 O O . ASP A 1 97 ? 7.295 12.754 -10.541 1.00 84.62 97 ASP A O 1
ATOM 741 N N . LEU A 1 98 ? 7.282 12.321 -12.720 1.00 85.38 98 LEU A N 1
ATOM 742 C CA . LEU A 1 98 ? 8.450 11.425 -12.673 1.00 85.38 98 LEU A CA 1
ATOM 743 C C . LEU A 1 98 ? 9.766 12.126 -12.267 1.00 85.38 98 LEU A C 1
ATOM 745 O O . LEU A 1 98 ? 10.809 11.467 -12.153 1.00 85.38 98 LEU A O 1
ATOM 749 N N . GLY A 1 99 ? 9.747 13.453 -12.094 1.00 84.12 99 GLY A N 1
ATOM 750 C CA . GLY A 1 99 ? 10.809 14.232 -11.461 1.00 84.12 99 GLY A CA 1
ATOM 751 C C . GLY A 1 99 ? 10.738 14.239 -9.929 1.00 84.12 99 GLY A C 1
ATOM 752 O O . GLY A 1 99 ? 11.770 14.460 -9.289 1.00 84.12 99 GLY A O 1
ATOM 753 N N . SER A 1 100 ? 9.567 13.958 -9.352 1.00 83.25 100 SER A N 1
ATOM 754 C CA . SER A 1 100 ? 9.336 13.782 -7.917 1.00 83.25 100 SER A CA 1
ATOM 755 C C . SER A 1 100 ? 9.652 12.346 -7.490 1.00 83.25 100 SER A C 1
ATOM 757 O O . SER A 1 100 ? 9.333 11.383 -8.186 1.00 83.25 100 SER A O 1
ATOM 759 N N . ALA A 1 101 ? 10.313 12.190 -6.341 1.00 74.69 101 ALA A N 1
ATOM 760 C CA . ALA A 1 101 ? 10.578 10.871 -5.765 1.00 74.69 101 ALA A CA 1
ATOM 761 C C . ALA A 1 101 ? 9.284 10.195 -5.299 1.00 74.69 101 ALA A C 1
ATOM 763 O O . ALA A 1 101 ? 9.087 9.014 -5.562 1.00 74.69 101 ALA A O 1
ATOM 764 N N . GLU A 1 102 ? 8.394 10.968 -4.680 1.00 74.31 102 GLU A N 1
ATOM 765 C CA . GLU A 1 102 ? 7.118 10.491 -4.154 1.00 74.31 102 GLU A CA 1
ATOM 766 C C . GLU A 1 102 ? 6.222 9.953 -5.275 1.00 74.31 102 GLU A C 1
ATOM 768 O O . GLU A 1 102 ? 5.819 8.793 -5.247 1.00 74.31 102 GLU A O 1
ATOM 773 N N . ASP A 1 103 ? 6.000 10.740 -6.325 1.00 77.12 103 ASP A N 1
ATOM 774 C CA . ASP A 1 103 ? 5.164 10.328 -7.457 1.00 77.12 103 ASP A CA 1
ATOM 775 C C . ASP A 1 103 ? 5.774 9.147 -8.222 1.00 77.12 103 ASP A C 1
ATOM 777 O O . ASP A 1 103 ? 5.054 8.269 -8.696 1.00 77.12 103 ASP A O 1
ATOM 781 N N . ALA A 1 104 ? 7.105 9.088 -8.331 1.00 85.62 104 ALA A N 1
ATOM 782 C CA . ALA A 1 104 ? 7.787 7.950 -8.934 1.00 85.62 104 ALA A CA 1
ATOM 783 C C . ALA A 1 104 ? 7.584 6.654 -8.132 1.00 85.62 104 ALA A C 1
ATOM 785 O O . ALA A 1 104 ? 7.391 5.592 -8.728 1.00 85.62 104 ALA A O 1
ATOM 786 N N . GLU A 1 105 ? 7.618 6.734 -6.800 1.00 81.75 105 GLU A N 1
ATOM 787 C CA . GLU A 1 105 ? 7.300 5.612 -5.916 1.00 81.75 105 GLU A CA 1
ATOM 788 C C . GLU A 1 105 ? 5.830 5.204 -6.062 1.00 81.75 105 GLU A C 1
ATOM 790 O O . GLU A 1 105 ? 5.552 4.028 -6.297 1.00 81.75 105 GLU A O 1
ATOM 795 N N . GLN A 1 106 ? 4.893 6.159 -6.039 1.00 77.62 106 GLN A N 1
ATOM 796 C CA . GLN A 1 106 ? 3.464 5.875 -6.223 1.00 77.62 106 GLN A CA 1
ATOM 797 C C . GLN A 1 106 ? 3.169 5.219 -7.575 1.00 77.62 106 GLN A C 1
ATOM 799 O O . GLN A 1 106 ? 2.411 4.251 -7.649 1.00 77.62 106 GLN A O 1
ATOM 804 N N . MET A 1 107 ? 3.815 5.678 -8.647 1.00 89.44 107 MET A N 1
ATOM 805 C CA . MET A 1 107 ? 3.668 5.069 -9.966 1.00 89.44 107 MET A CA 1
ATOM 806 C C . MET A 1 107 ? 4.186 3.622 -9.983 1.00 89.44 107 MET A C 1
ATOM 808 O O . MET A 1 107 ? 3.562 2.749 -10.583 1.00 89.44 107 MET A O 1
ATOM 812 N N . LEU A 1 108 ? 5.315 3.335 -9.328 1.00 90.25 108 LEU A N 1
ATOM 813 C CA . LEU A 1 108 ? 5.841 1.969 -9.243 1.00 90.25 108 LEU A CA 1
ATOM 814 C C . LEU A 1 108 ? 4.930 1.054 -8.421 1.00 90.25 108 LEU A C 1
ATOM 816 O O . LEU A 1 108 ? 4.726 -0.096 -8.808 1.00 90.25 108 LEU A O 1
ATOM 820 N N . LEU A 1 109 ? 4.336 1.569 -7.344 1.00 82.00 109 LEU A N 1
ATOM 821 C CA . LEU A 1 109 ? 3.325 0.852 -6.568 1.00 82.00 109 LEU A CA 1
ATOM 822 C C . LEU A 1 109 ? 2.075 0.550 -7.404 1.00 82.00 109 LEU A C 1
ATOM 824 O O . LEU A 1 109 ? 1.556 -0.562 -7.332 1.00 82.00 109 LEU A O 1
ATOM 828 N N . HIS A 1 110 ? 1.640 1.487 -8.249 1.00 85.19 110 HIS A N 1
ATOM 829 C CA . HIS A 1 110 ? 0.549 1.257 -9.197 1.00 85.19 110 HIS A CA 1
ATOM 830 C C . HIS A 1 110 ? 0.918 0.164 -10.213 1.00 85.19 110 HIS A C 1
ATOM 832 O O . HIS A 1 110 ? 0.144 -0.758 -10.442 1.00 85.19 110 HIS A O 1
ATOM 838 N N . VAL A 1 111 ? 2.130 0.174 -10.774 1.00 91.12 111 VAL A N 1
ATOM 839 C CA . VAL A 1 111 ? 2.559 -0.908 -11.680 1.00 91.12 111 VAL A CA 1
ATOM 840 C C . VAL A 1 111 ? 2.566 -2.272 -10.976 1.00 91.12 111 VAL A C 1
ATOM 842 O O . VAL A 1 111 ? 2.145 -3.272 -11.558 1.00 91.12 111 VAL A O 1
ATOM 845 N N . LEU A 1 112 ? 3.001 -2.323 -9.715 1.00 84.62 112 LEU A N 1
ATOM 846 C CA . LEU A 1 112 ? 2.999 -3.540 -8.897 1.00 84.62 112 LEU A CA 1
ATOM 847 C C . LEU A 1 112 ? 1.586 -4.058 -8.569 1.00 84.62 112 LEU A C 1
ATOM 849 O O . LEU A 1 112 ? 1.441 -5.243 -8.254 1.00 84.62 112 LEU A O 1
ATOM 853 N N . SER A 1 113 ? 0.552 -3.215 -8.651 1.00 79.31 113 SER A N 1
ATOM 854 C CA . SER A 1 113 ? -0.844 -3.616 -8.437 1.00 79.31 113 SER A CA 1
ATOM 855 C C . SER A 1 113 ? -1.571 -4.055 -9.715 1.00 79.31 113 SER A C 1
ATOM 857 O O . SER A 1 113 ? -2.659 -4.620 -9.624 1.00 79.31 113 SER A O 1
ATOM 859 N N . LEU A 1 114 ? -0.980 -3.877 -10.904 1.00 82.50 114 LEU A N 1
ATOM 860 C CA . LEU A 1 114 ? -1.614 -4.240 -12.179 1.00 82.50 114 LEU A CA 1
ATOM 861 C C . LEU A 1 114 ? -1.971 -5.723 -12.264 1.00 82.50 114 LEU A C 1
ATOM 863 O O . LEU A 1 114 ? -1.208 -6.596 -11.846 1.00 82.50 114 LEU A O 1
ATOM 867 N N . GLY A 1 115 ? -3.121 -6.028 -12.865 1.00 65.88 115 GLY A N 1
ATOM 868 C CA . GLY A 1 115 ? -3.563 -7.402 -13.128 1.00 65.88 115 GLY A CA 1
ATOM 869 C C . GLY A 1 115 ? -3.833 -8.247 -11.878 1.00 65.88 115 GLY A C 1
ATOM 870 O O . GLY A 1 115 ? -4.323 -9.369 -12.008 1.00 65.88 115 GLY A O 1
ATOM 871 N N . GLU A 1 116 ? -3.564 -7.725 -10.681 1.00 61.66 116 GLU A N 1
ATOM 872 C CA . GLU A 1 116 ? -4.238 -8.200 -9.487 1.00 61.66 116 GLU A CA 1
ATOM 873 C C . GLU A 1 116 ? -5.710 -7.821 -9.672 1.00 61.66 116 GLU A C 1
ATOM 875 O O . GLU A 1 116 ? -6.004 -6.671 -10.018 1.00 61.66 116 GLU A O 1
ATOM 880 N N . PRO A 1 117 ? -6.665 -8.756 -9.525 1.00 45.00 117 PRO A N 1
ATOM 881 C CA . PRO A 1 117 ? -8.040 -8.326 -9.462 1.00 45.00 117 PRO A CA 1
ATOM 882 C C . PRO A 1 117 ? -8.131 -7.354 -8.279 1.00 45.00 117 PRO A C 1
ATOM 884 O O . PRO A 1 117 ? -7.430 -7.501 -7.278 1.00 45.00 117 PRO A O 1
ATOM 887 N N . ASP A 1 118 ? -8.996 -6.361 -8.401 1.00 46.06 118 ASP A N 1
ATOM 888 C CA . ASP A 1 118 ? -9.455 -5.477 -7.326 1.00 46.06 118 ASP A CA 1
ATOM 889 C C . ASP A 1 118 ? -10.187 -6.321 -6.236 1.00 46.06 118 ASP A C 1
ATOM 891 O O . ASP A 1 118 ? -11.342 -6.072 -5.893 1.00 46.06 118 ASP A O 1
ATOM 895 N N . VAL A 1 119 ? -9.598 -7.431 -5.758 1.00 42.78 119 VAL A N 1
ATOM 896 C CA . VAL A 1 119 ? -10.297 -8.503 -5.019 1.00 42.78 119 VAL A CA 1
ATOM 897 C C . VAL A 1 119 ? -10.645 -8.115 -3.593 1.00 42.78 119 VAL A C 1
ATOM 899 O O . VAL A 1 119 ? -11.340 -8.870 -2.926 1.00 42.78 119 VAL A O 1
ATOM 902 N N . PHE A 1 120 ? -10.221 -6.938 -3.148 1.00 45.94 120 PHE A N 1
ATOM 903 C CA . PHE A 1 120 ? -10.630 -6.357 -1.880 1.00 45.94 120 PHE A CA 1
ATOM 904 C C . PHE A 1 120 ? -11.333 -5.010 -2.103 1.00 45.94 120 PHE A C 1
ATOM 906 O O . PHE A 1 120 ? -11.200 -4.085 -1.308 1.00 45.94 120 PHE A O 1
ATOM 913 N N . ARG A 1 121 ? -12.138 -4.872 -3.171 1.00 48.78 121 ARG A N 1
ATOM 914 C CA . ARG A 1 121 ? -13.229 -3.886 -3.122 1.00 48.78 121 ARG A CA 1
ATOM 915 C C . ARG A 1 121 ? -14.066 -4.216 -1.897 1.00 48.78 121 ARG A C 1
ATOM 917 O O . ARG A 1 121 ? -14.471 -5.369 -1.738 1.00 48.78 121 ARG A O 1
ATOM 924 N N . SER A 1 122 ? -14.281 -3.215 -1.037 1.00 48.59 122 SER A N 1
ATOM 925 C CA . SER A 1 122 ? -15.098 -3.361 0.165 1.00 48.59 122 SER A CA 1
ATOM 926 C C . SER A 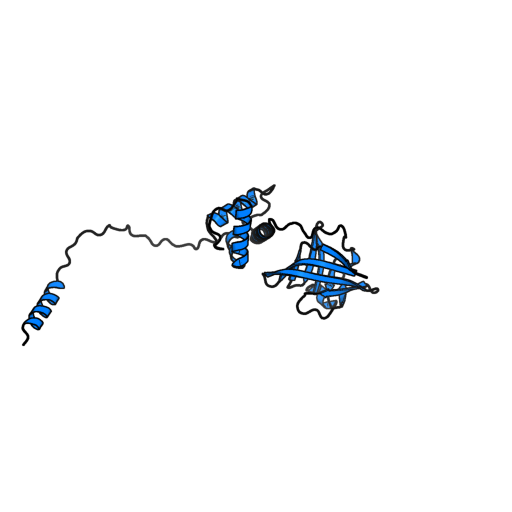1 122 ? -16.342 -4.171 -0.185 1.00 48.59 122 SER A C 1
ATOM 928 O O . SER A 1 122 ? -16.951 -3.981 -1.242 1.00 48.59 122 SER A O 1
ATOM 930 N N . THR A 1 123 ? -16.743 -5.091 0.683 1.00 51.62 123 THR A N 1
ATOM 931 C CA . THR A 1 123 ? -17.963 -5.895 0.501 1.00 51.62 123 THR A CA 1
ATOM 932 C C . THR A 1 123 ? -19.252 -5.049 0.492 1.00 51.62 123 THR A C 1
ATOM 934 O O . THR A 1 123 ? -20.347 -5.571 0.685 1.00 51.62 123 THR A O 1
ATOM 937 N N . GLY A 1 124 ? -19.148 -3.728 0.298 1.00 57.56 124 GLY A N 1
ATOM 938 C CA . GLY A 1 124 ? -20.177 -2.726 0.531 1.00 57.56 124 GLY A CA 1
ATOM 939 C C . GLY A 1 124 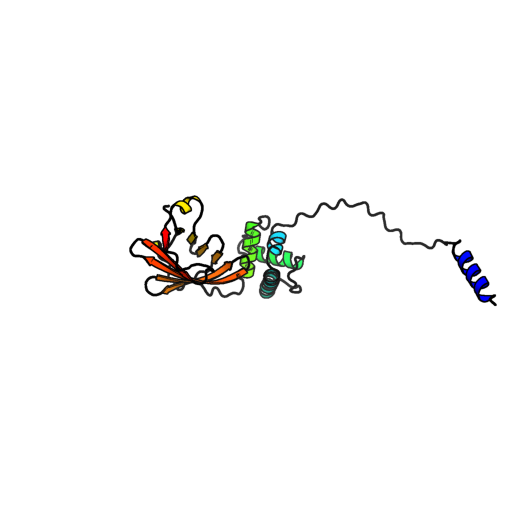? -20.313 -2.346 2.005 1.00 57.56 124 GLY A C 1
ATOM 940 O O . GLY A 1 124 ? -21.144 -1.505 2.336 1.00 57.56 124 GLY A O 1
ATOM 941 N N . VAL A 1 125 ? -19.526 -2.955 2.898 1.00 75.88 125 VAL A N 1
ATOM 942 C CA . VAL A 1 125 ? -19.519 -2.631 4.326 1.00 75.88 125 VAL A CA 1
ATOM 943 C C . VAL A 1 125 ? -18.517 -1.509 4.568 1.00 75.88 125 VAL A C 1
ATOM 945 O O . VAL A 1 125 ? -17.308 -1.705 4.483 1.00 75.88 125 VAL A O 1
ATOM 948 N N . GLU A 1 126 ? -19.026 -0.317 4.863 1.00 86.06 126 GLU A N 1
ATOM 949 C CA . GLU A 1 126 ? -18.200 0.797 5.322 1.00 86.06 126 GLU A CA 1
ATOM 950 C C . GLU A 1 126 ? -17.893 0.645 6.813 1.00 86.06 126 GLU A C 1
ATOM 952 O O . GLU A 1 126 ? -18.782 0.377 7.626 1.00 86.06 126 GLU A O 1
ATOM 957 N N . LEU A 1 127 ? -16.628 0.852 7.187 1.00 90.94 127 LEU A N 1
ATOM 958 C CA . LEU A 1 127 ? -16.240 0.872 8.590 1.00 90.94 127 LEU A CA 1
ATOM 959 C C . LEU A 1 127 ? -16.857 2.112 9.270 1.00 90.94 127 LEU A C 1
ATOM 961 O O . LEU A 1 127 ? -16.618 3.233 8.809 1.00 90.94 127 LEU A O 1
ATOM 965 N N . PRO A 1 128 ? -17.627 1.967 10.368 1.00 93.38 128 PRO A N 1
ATOM 966 C CA . PRO A 1 128 ? -18.292 3.107 10.988 1.00 93.38 128 PRO A CA 1
ATOM 967 C C . PRO A 1 128 ? -17.299 4.179 11.447 1.00 93.38 128 PRO A C 1
ATOM 969 O O . PRO A 1 128 ? -16.254 3.873 12.021 1.00 93.38 128 PRO A O 1
ATOM 972 N N . SER A 1 129 ? -17.666 5.455 11.304 1.00 92.38 129 SER A N 1
ATOM 973 C CA . SER A 1 129 ? -16.793 6.598 11.630 1.00 92.38 129 SER A CA 1
ATOM 974 C C . SER A 1 129 ? -16.288 6.631 13.081 1.00 92.38 129 SER A C 1
ATOM 976 O O . SER A 1 129 ? -15.262 7.249 13.370 1.00 92.38 129 SER A O 1
ATOM 978 N N . ALA A 1 130 ? -16.964 5.935 14.000 1.00 94.00 130 ALA A N 1
ATOM 979 C CA . ALA A 1 130 ? -16.506 5.746 15.374 1.00 94.00 130 ALA A CA 1
ATOM 980 C C . ALA A 1 130 ? -15.136 5.044 15.449 1.00 94.00 130 ALA A C 1
ATOM 982 O O . ALA A 1 130 ? -14.314 5.420 16.287 1.00 94.00 130 ALA A O 1
ATOM 983 N N . TYR A 1 131 ? -14.867 4.106 14.537 1.00 95.25 131 TYR A N 1
ATOM 984 C CA . TYR A 1 131 ? -13.595 3.391 14.417 1.00 95.25 131 TYR A CA 1
ATOM 985 C C . TYR A 1 131 ? -12.495 4.251 13.783 1.00 95.25 131 TYR A C 1
ATOM 987 O O . TYR A 1 131 ? -11.319 4.047 14.068 1.00 95.25 131 TYR A O 1
ATOM 995 N N . LEU A 1 132 ? -12.856 5.235 12.955 1.00 93.50 132 LEU A N 1
ATOM 996 C CA . LEU A 1 132 ? -11.884 6.029 12.205 1.00 93.50 132 LEU A CA 1
ATOM 997 C C . LEU A 1 132 ? -11.151 7.033 13.099 1.00 93.50 132 LEU A C 1
ATOM 999 O O . LEU A 1 132 ? -11.787 7.837 13.785 1.00 93.50 132 LEU A O 1
ATOM 1003 N N . GLY A 1 133 ? -9.825 7.032 13.062 1.00 92.56 133 GLY A N 1
ATOM 1004 C CA . GLY A 1 133 ? -8.960 7.980 13.754 1.00 92.56 133 GLY A CA 1
ATOM 1005 C C . GLY A 1 133 ? -7.571 7.422 14.050 1.00 92.56 133 GLY A C 1
ATOM 1006 O O . GLY A 1 133 ? -7.246 6.292 13.689 1.00 92.56 133 GLY A O 1
ATOM 1007 N N . ALA A 1 134 ? -6.783 8.246 14.738 1.00 92.06 134 ALA A N 1
ATOM 1008 C CA . ALA A 1 134 ? -5.528 7.859 15.364 1.00 92.06 134 ALA A CA 1
ATOM 1009 C C . ALA A 1 134 ? -5.799 7.286 16.762 1.00 92.06 134 ALA A C 1
ATOM 1011 O O . ALA A 1 134 ? -6.539 7.873 17.563 1.00 92.06 134 ALA A O 1
ATOM 1012 N N . TRP A 1 135 ? -5.194 6.141 17.045 1.00 92.81 135 TRP A N 1
ATOM 1013 C CA . TRP A 1 135 ? -5.373 5.369 18.263 1.00 92.81 135 TRP A CA 1
ATOM 1014 C C . TRP A 1 135 ? -4.016 5.134 18.921 1.00 92.81 135 TRP A C 1
ATOM 1016 O O . TRP A 1 135 ? -3.032 4.813 18.256 1.00 92.81 135 TRP A O 1
ATOM 1026 N N . VAL A 1 136 ? -3.961 5.307 20.240 1.00 91.19 136 VAL A N 1
ATOM 1027 C CA . VAL A 1 136 ? -2.740 5.154 21.040 1.00 91.19 136 VAL A CA 1
ATOM 1028 C C . VAL A 1 136 ? -3.009 4.329 22.288 1.00 91.19 136 VAL A C 1
ATOM 1030 O O . VAL A 1 136 ? -4.118 4.285 22.802 1.00 91.19 136 VAL A O 1
ATOM 1033 N N . THR A 1 137 ? -1.990 3.669 22.808 1.00 88.38 137 THR A N 1
ATOM 1034 C CA . THR A 1 137 ? -2.031 2.901 24.060 1.00 88.38 137 THR A CA 1
ATOM 1035 C C . THR A 1 137 ? -2.023 3.808 25.292 1.00 88.38 137 THR A C 1
ATOM 1037 O O . THR A 1 137 ? -2.475 3.404 26.362 1.00 88.38 137 THR A O 1
ATOM 1040 N N . SER A 1 138 ? -1.560 5.052 25.138 1.00 87.00 138 SER A N 1
ATOM 1041 C CA . SER A 1 138 ? -1.560 6.083 26.175 1.00 87.00 138 SER A CA 1
ATOM 1042 C C . SER A 1 138 ? -1.638 7.483 25.554 1.00 87.00 138 SER A C 1
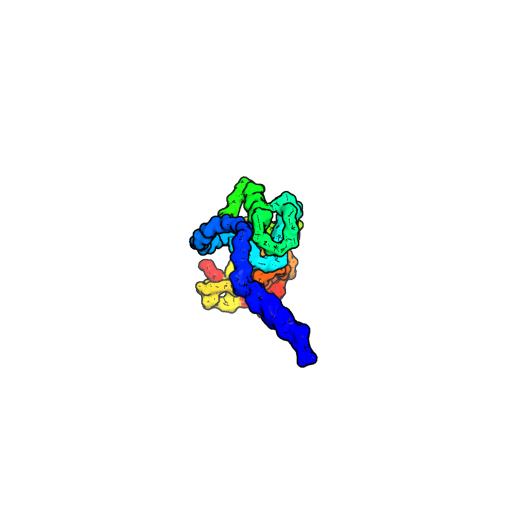ATOM 1044 O O . SER A 1 138 ? -1.058 7.729 24.502 1.00 87.00 138 SER A O 1
ATOM 1046 N N . LEU A 1 139 ? -2.383 8.402 26.182 1.00 86.81 139 LEU A N 1
ATOM 1047 C CA . LEU A 1 139 ? -2.706 9.721 25.607 1.00 86.81 139 LEU A CA 1
ATOM 1048 C C . LEU A 1 139 ? -1.495 10.648 25.428 1.00 86.81 139 LEU A C 1
ATOM 1050 O O . LEU A 1 139 ? -1.539 11.539 24.588 1.00 86.81 139 LEU A O 1
ATOM 1054 N N . ASP A 1 140 ? -0.422 10.441 26.188 1.00 86.44 140 ASP A N 1
ATOM 1055 C CA . ASP A 1 140 ? 0.855 11.153 26.029 1.00 86.44 140 ASP A CA 1
ATOM 1056 C C . ASP A 1 140 ? 1.499 10.912 24.657 1.00 86.44 140 ASP A C 1
ATOM 1058 O O . ASP A 1 140 ? 2.287 11.724 24.182 1.00 86.44 140 ASP A O 1
AT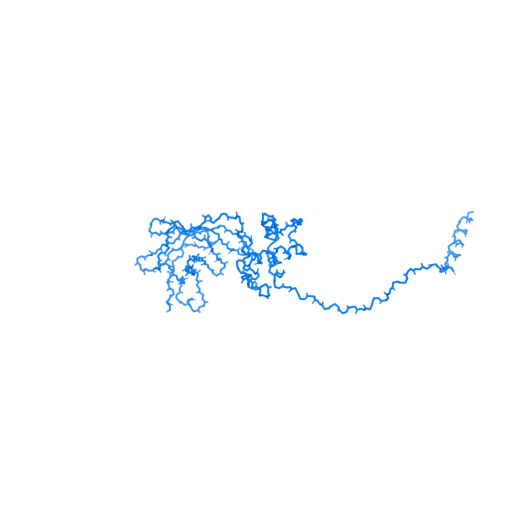OM 1062 N N . ARG A 1 141 ? 1.126 9.819 23.988 1.00 82.06 141 ARG A N 1
ATOM 1063 C CA . ARG A 1 141 ? 1.633 9.469 22.662 1.00 82.06 141 ARG A CA 1
ATOM 1064 C C . ARG A 1 141 ? 1.004 10.299 21.547 1.00 82.06 141 ARG A C 1
ATOM 1066 O O . ARG A 1 141 ? 1.647 10.477 20.520 1.00 82.06 141 ARG A O 1
ATOM 1073 N N . CYS A 1 142 ? -0.195 10.850 21.762 1.00 84.75 142 CYS A N 1
ATOM 1074 C CA . CYS A 1 142 ? -0.934 11.605 20.744 1.00 84.75 142 CYS A CA 1
ATOM 1075 C C . CYS A 1 142 ? -0.189 12.839 20.213 1.00 84.75 142 CYS A C 1
ATOM 1077 O O . CYS A 1 142 ? -0.540 13.338 19.150 1.00 84.75 142 CYS A O 1
ATOM 1079 N N . GLU A 1 143 ? 0.804 13.350 20.945 1.00 78.12 143 GLU A N 1
ATOM 1080 C CA . GLU A 1 143 ? 1.630 14.484 20.512 1.00 78.12 143 GLU A CA 1
ATOM 1081 C C . GLU A 1 143 ? 2.665 14.092 19.446 1.00 78.12 143 GLU A C 1
ATOM 1083 O O . GLU A 1 143 ? 3.098 14.939 18.667 1.00 78.12 143 GLU A O 1
ATOM 1088 N N . TYR A 1 144 ? 3.058 12.818 19.402 1.00 67.69 144 TYR A N 1
ATOM 1089 C CA . TYR A 1 144 ? 4.197 12.359 18.610 1.00 67.69 144 TYR A CA 1
ATOM 1090 C C . TYR A 1 144 ? 3.790 11.398 17.503 1.00 67.69 144 TYR A C 1
ATOM 1092 O O . TYR A 1 144 ? 4.315 11.506 16.397 1.00 67.69 144 TYR A O 1
ATOM 1100 N N . ASP A 1 145 ? 2.892 10.454 17.798 1.00 71.69 145 ASP A N 1
ATOM 1101 C CA . ASP A 1 145 ? 2.537 9.393 16.859 1.00 71.69 145 ASP A CA 1
ATOM 1102 C C . ASP A 1 145 ? 1.257 8.641 17.263 1.00 71.69 145 ASP A C 1
ATOM 1104 O O . ASP A 1 145 ? 0.807 8.688 18.411 1.00 71.69 145 ASP A O 1
ATOM 1108 N N . SER A 1 146 ? 0.702 7.876 16.326 1.00 76.88 146 SER A N 1
ATOM 1109 C CA . SER A 1 146 ? -0.333 6.879 16.593 1.00 76.88 146 SER A CA 1
ATOM 1110 C C . SER A 1 146 ? 0.269 5.478 16.704 1.00 76.88 146 SER A C 1
ATOM 1112 O O . SER A 1 146 ? 1.086 5.076 15.884 1.00 76.88 146 SER A O 1
ATOM 1114 N N . ASP A 1 147 ? -0.165 4.694 17.695 1.00 86.31 147 ASP A N 1
ATOM 1115 C CA . ASP A 1 147 ? 0.144 3.257 17.716 1.00 86.31 147 ASP A CA 1
ATOM 1116 C C . ASP A 1 147 ? -0.530 2.531 16.550 1.00 86.31 147 ASP A C 1
ATOM 1118 O O . ASP A 1 147 ? 0.001 1.560 16.014 1.00 86.31 147 ASP A O 1
ATOM 1122 N N . PHE A 1 148 ? -1.745 2.971 16.228 1.00 89.81 148 PHE A N 1
ATOM 1123 C CA . PHE A 1 148 ? -2.622 2.344 15.263 1.00 89.81 148 PHE A CA 1
ATOM 1124 C C . PHE A 1 148 ? -3.516 3.405 14.626 1.00 89.81 148 PHE A C 1
ATOM 1126 O O . PHE A 1 148 ? -4.043 4.277 15.321 1.00 89.81 148 PHE A O 1
ATOM 1133 N N . TYR A 1 149 ? -3.732 3.334 13.321 1.00 90.19 149 TYR A N 1
ATOM 1134 C CA . TYR A 1 149 ? -4.628 4.250 12.627 1.00 90.19 149 TYR A CA 1
ATOM 1135 C C . TYR A 1 149 ? -5.622 3.509 11.744 1.00 90.19 149 TYR A C 1
ATOM 1137 O O . TYR A 1 149 ? -5.336 2.459 11.172 1.00 90.19 149 TYR A O 1
ATOM 1145 N N . LEU A 1 150 ? -6.812 4.096 11.660 1.00 92.44 150 LEU A N 1
ATOM 1146 C CA . LEU A 1 150 ? -7.884 3.721 10.747 1.00 92.44 150 LEU A CA 1
ATOM 1147 C C . LEU A 1 150 ? -8.362 5.005 10.086 1.00 92.44 150 LEU A C 1
ATOM 1149 O O . LEU A 1 150 ? -9.093 5.781 10.702 1.00 92.44 150 LEU A O 1
ATOM 1153 N N . LEU A 1 151 ? -7.918 5.270 8.868 1.00 88.69 151 LEU A N 1
ATOM 1154 C CA . LEU A 1 151 ? -8.205 6.520 8.170 1.00 88.69 151 LEU A CA 1
ATOM 1155 C C . LEU A 1 151 ? -8.967 6.216 6.893 1.00 88.69 151 LEU A C 1
ATOM 1157 O O . LEU A 1 151 ? -8.668 5.250 6.207 1.00 88.69 151 LEU A O 1
ATOM 1161 N N . ASN A 1 152 ? -9.977 7.024 6.597 1.00 83.94 152 ASN A N 1
ATOM 1162 C CA . ASN A 1 152 ? -10.636 6.985 5.302 1.00 83.94 152 ASN A CA 1
ATOM 1163 C C . ASN A 1 152 ? -10.251 8.260 4.560 1.00 83.94 152 ASN A C 1
ATOM 1165 O O . ASN A 1 152 ? -10.641 9.351 4.984 1.00 83.94 152 ASN A O 1
ATOM 1169 N N . GLU A 1 153 ? -9.472 8.103 3.497 1.00 75.19 153 GLU A N 1
ATOM 1170 C CA . GLU A 1 153 ? -9.031 9.184 2.627 1.00 75.19 153 GLU A CA 1
ATOM 1171 C C . GLU A 1 153 ? -9.656 8.955 1.254 1.00 75.19 153 GLU A C 1
ATOM 1173 O O . GLU A 1 153 ? -9.408 7.949 0.597 1.00 75.19 153 GLU A O 1
ATOM 1178 N N . GLU A 1 154 ? -10.559 9.858 0.864 1.00 74.00 154 GLU A N 1
ATOM 1179 C CA . GLU A 1 154 ? -11.213 9.845 -0.453 1.00 74.00 154 GLU A CA 1
ATOM 1180 C C . GLU A 1 154 ? -11.939 8.528 -0.808 1.00 74.00 154 GLU A C 1
ATOM 1182 O O . GLU A 1 154 ? -12.102 8.182 -1.975 1.00 74.00 154 GLU A O 1
ATOM 1187 N N . GLY A 1 155 ? -12.440 7.803 0.199 1.00 71.44 155 GLY A N 1
ATOM 1188 C CA . GLY A 1 155 ? -13.150 6.533 0.016 1.00 71.44 155 GLY A CA 1
ATOM 1189 C C . GLY A 1 155 ? -12.256 5.297 0.124 1.00 71.44 155 GLY A C 1
ATOM 1190 O O . GLY A 1 155 ? -12.765 4.178 0.037 1.00 71.44 155 GLY A O 1
ATOM 1191 N N . VAL A 1 156 ? -10.957 5.477 0.363 1.00 73.00 156 VAL A N 1
ATOM 1192 C CA . VAL A 1 156 ? -9.998 4.395 0.588 1.00 73.00 156 VAL A CA 1
ATOM 1193 C C . VAL A 1 156 ? -9.734 4.263 2.083 1.00 73.00 156 VAL A C 1
ATOM 1195 O O . VAL A 1 156 ? -9.364 5.223 2.757 1.00 73.00 156 VAL A O 1
ATOM 1198 N N . LEU A 1 157 ? -9.945 3.062 2.625 1.00 85.62 157 LEU A N 1
ATOM 1199 C CA . LEU A 1 157 ? -9.597 2.754 4.009 1.00 85.62 157 LEU A CA 1
ATOM 1200 C C . LEU A 1 157 ? -8.104 2.420 4.095 1.00 85.62 157 LEU A C 1
ATOM 1202 O O . LEU A 1 157 ? -7.628 1.503 3.432 1.00 85.62 157 LEU A O 1
ATOM 1206 N N . HIS A 1 158 ? -7.400 3.138 4.958 1.00 84.06 158 HIS A N 1
ATOM 1207 C CA . HIS A 1 158 ? -6.024 2.897 5.360 1.00 84.06 158 HIS A CA 1
ATOM 1208 C C . HIS A 1 158 ? -6.0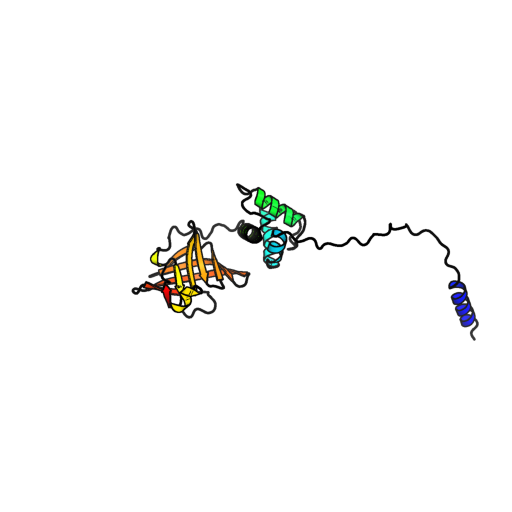23 2.361 6.789 1.00 84.06 158 HIS A C 1
ATOM 1210 O O . HIS A 1 158 ? -6.671 2.923 7.678 1.00 84.06 158 HIS A O 1
ATOM 1216 N N . VAL A 1 159 ? -5.285 1.279 7.015 1.00 89.38 159 VAL A N 1
ATOM 1217 C CA . VAL A 1 159 ? -5.093 0.683 8.340 1.00 89.38 159 VAL A CA 1
ATOM 1218 C C . VAL A 1 159 ? -3.610 0.502 8.575 1.00 89.38 159 VAL A C 1
ATOM 1220 O O . VAL A 1 159 ? -2.904 0.085 7.668 1.00 89.38 159 VAL A O 1
ATOM 1223 N N . GLY A 1 160 ? -3.107 0.801 9.763 1.00 86.25 160 GLY A N 1
ATOM 1224 C CA . GLY A 1 160 ? -1.676 0.656 9.970 1.00 86.25 160 GLY A CA 1
ATOM 1225 C C . GLY A 1 160 ? -1.175 1.021 11.347 1.00 86.25 160 GLY A C 1
ATOM 1226 O O . GLY A 1 160 ? -1.943 1.344 12.248 1.00 86.25 160 GLY A O 1
ATOM 1227 N N . THR A 1 161 ? 0.142 0.953 11.472 1.00 81.75 161 THR A N 1
ATOM 1228 C CA . THR A 1 161 ? 0.971 1.388 12.598 1.00 81.75 161 THR A CA 1
ATOM 1229 C C . THR A 1 161 ? 2.135 2.219 12.041 1.00 81.75 161 THR A C 1
ATOM 1231 O O . THR A 1 161 ? 2.238 2.410 10.829 1.00 81.75 161 THR A O 1
ATOM 1234 N N . TYR A 1 162 ? 3.063 2.664 12.890 1.00 71.19 162 TYR A N 1
ATOM 1235 C CA . TYR A 1 162 ? 4.265 3.376 12.437 1.00 71.19 162 TYR A CA 1
ATOM 1236 C C . TYR A 1 162 ? 5.143 2.576 11.453 1.00 71.19 162 TYR A C 1
ATOM 1238 O O . TYR A 1 162 ? 5.794 3.148 10.584 1.00 71.19 162 TYR A O 1
ATOM 1246 N N . VAL A 1 163 ? 5.178 1.246 11.584 1.00 71.19 163 VAL A N 1
ATOM 1247 C CA . VAL A 1 163 ? 6.077 0.372 10.802 1.00 71.19 163 VAL A CA 1
ATOM 1248 C C . VAL A 1 163 ? 5.368 -0.398 9.692 1.00 71.19 163 VAL A C 1
ATOM 1250 O O . VAL A 1 163 ? 6.019 -1.072 8.895 1.00 71.19 163 VAL A O 1
ATOM 1253 N N . TRP A 1 164 ? 4.039 -0.321 9.648 1.00 78.25 164 TRP A N 1
ATOM 1254 C CA . TRP A 1 164 ? 3.219 -1.145 8.775 1.00 78.25 164 TRP A CA 1
ATOM 1255 C C . TRP A 1 164 ? 2.010 -0.369 8.264 1.00 78.25 164 TRP A C 1
ATOM 1257 O O . TRP A 1 164 ? 1.295 0.246 9.050 1.00 78.25 164 TRP A O 1
ATOM 1267 N N . MET A 1 165 ? 1.746 -0.438 6.961 1.00 77.19 165 MET A N 1
ATOM 1268 C CA . MET A 1 165 ? 0.570 0.178 6.344 1.00 77.19 165 MET A CA 1
ATOM 1269 C C . MET A 1 165 ? -0.137 -0.828 5.443 1.00 77.19 165 MET A C 1
ATOM 1271 O O . MET A 1 165 ? 0.457 -1.352 4.502 1.00 77.19 165 MET A O 1
ATOM 1275 N N . GLY A 1 166 ? -1.418 -1.044 5.711 1.00 80.62 166 GLY A N 1
ATOM 1276 C CA . GLY A 1 166 ? -2.376 -1.749 4.876 1.00 80.62 166 GLY A CA 1
ATOM 1277 C C . GLY A 1 166 ? -3.166 -0.796 3.977 1.00 80.62 166 GLY A C 1
ATOM 1278 O O . GLY A 1 166 ? -3.626 0.265 4.411 1.00 80.62 166 GLY A O 1
ATOM 1279 N N . ARG A 1 167 ? -3.339 -1.210 2.721 1.00 74.88 167 ARG A N 1
ATOM 1280 C CA . ARG A 1 167 ? -4.199 -0.587 1.703 1.00 74.88 167 ARG A CA 1
ATOM 1281 C C . ARG A 1 167 ? -5.161 -1.641 1.148 1.00 74.88 167 ARG A C 1
ATOM 1283 O O . ARG A 1 167 ? -5.031 -2.822 1.468 1.00 74.88 167 ARG A O 1
ATOM 1290 N N . ASP A 1 168 ? -6.132 -1.205 0.345 1.00 71.69 168 ASP A N 1
ATOM 1291 C CA . ASP A 1 168 ? -7.142 -2.078 -0.275 1.00 71.69 168 ASP A CA 1
ATOM 1292 C C . ASP A 1 168 ? -7.813 -2.986 0.762 1.00 71.69 168 ASP A C 1
ATOM 1294 O O . ASP A 1 168 ? -7.826 -4.213 0.670 1.00 71.69 168 ASP A O 1
ATOM 1298 N N . VAL A 1 169 ? -8.283 -2.347 1.833 1.00 83.44 169 VAL A N 1
ATOM 1299 C CA . VAL A 1 169 ? -8.776 -3.021 3.029 1.00 83.44 169 VAL A CA 1
ATOM 1300 C C . VAL A 1 169 ? -10.226 -3.437 2.816 1.00 83.44 169 VAL A C 1
ATOM 1302 O O . VAL A 1 169 ? -11.130 -2.600 2.767 1.00 83.44 169 VAL A O 1
ATOM 1305 N N . GLU A 1 170 ? -10.475 -4.740 2.765 1.00 85.00 170 GLU A N 1
ATOM 1306 C CA . GLU A 1 170 ? -11.827 -5.275 2.846 1.00 85.00 170 GLU A CA 1
ATOM 1307 C C . GLU A 1 170 ? -12.272 -5.325 4.304 1.00 85.00 170 GLU A C 1
ATOM 1309 O O . GLU A 1 170 ? -11.608 -5.894 5.175 1.00 85.00 170 GLU A O 1
ATOM 1314 N N . VAL A 1 171 ? -13.435 -4.731 4.547 1.00 90.88 171 VAL A N 1
ATOM 1315 C CA . VAL A 1 171 ? -14.102 -4.728 5.843 1.00 90.88 171 VAL A CA 1
ATOM 1316 C C . VAL A 1 171 ? -15.148 -5.835 5.844 1.00 90.88 171 VAL A C 1
ATOM 1318 O O . VAL A 1 171 ? -16.025 -5.882 4.979 1.00 90.88 171 VAL A O 1
ATOM 1321 N N . LEU A 1 172 ? -15.065 -6.724 6.826 1.00 90.00 172 LEU A N 1
ATOM 1322 C CA . LEU A 1 172 ? -15.999 -7.821 7.037 1.00 90.00 172 LEU A CA 1
ATOM 1323 C C . LEU A 1 172 ? -16.610 -7.722 8.437 1.00 90.00 172 LEU A C 1
ATOM 1325 O O . LEU A 1 172 ? -15.864 -7.540 9.397 1.00 90.00 172 LEU A O 1
ATOM 1329 N N . PRO A 1 173 ? -17.937 -7.865 8.600 1.00 92.50 173 PRO A N 1
ATOM 1330 C CA . PRO A 1 173 ? -18.538 -8.008 9.922 1.00 92.50 173 PRO A CA 1
ATOM 1331 C C . PRO A 1 173 ? -17.968 -9.229 10.651 1.00 92.50 173 PRO A C 1
ATOM 1333 O O . PRO A 1 173 ? -17.869 -10.310 10.067 1.00 92.50 173 PRO A O 1
ATOM 1336 N N . ASP A 1 174 ? -17.624 -9.068 11.927 1.00 92.31 174 ASP A N 1
ATOM 1337 C CA . ASP A 1 174 ? -17.028 -10.127 12.740 1.00 92.31 174 ASP A CA 1
ATOM 1338 C C . ASP A 1 174 ? -17.467 -10.009 14.207 1.00 92.31 174 ASP A C 1
ATOM 1340 O O . ASP A 1 174 ? -16.875 -9.281 15.003 1.00 92.31 174 ASP A O 1
ATOM 1344 N N . GLY A 1 175 ? -18.542 -10.716 14.568 1.00 90.25 175 GLY A N 1
ATOM 1345 C CA . GLY A 1 175 ? -19.122 -10.641 15.912 1.00 90.25 175 GLY A CA 1
ATOM 1346 C C . GLY A 1 175 ? -19.559 -9.218 16.273 1.00 90.25 175 GLY A C 1
ATOM 1347 O O . GLY A 1 175 ? -20.392 -8.636 15.579 1.00 90.25 175 GLY A O 1
ATOM 1348 N N . ASP A 1 176 ? -18.988 -8.674 17.351 1.00 89.94 176 ASP A N 1
ATOM 1349 C CA . ASP A 1 176 ? -19.254 -7.312 17.844 1.00 89.94 176 ASP A CA 1
ATOM 1350 C C . ASP A 1 176 ? -18.364 -6.238 17.178 1.00 89.94 176 ASP A C 1
ATOM 1352 O O . ASP A 1 176 ? -18.412 -5.060 17.544 1.00 89.94 176 ASP A O 1
ATOM 1356 N N . GLY A 1 177 ? -17.548 -6.630 16.198 1.00 94.25 177 GLY A N 1
ATOM 1357 C CA . GLY A 1 177 ? -16.606 -5.760 15.510 1.00 94.25 177 GLY A CA 1
ATOM 1358 C C . GLY A 1 177 ? -16.463 -6.100 14.033 1.00 94.25 177 GLY A C 1
ATOM 1359 O O . GLY A 1 177 ? -17.421 -6.491 13.360 1.00 94.25 177 GLY A O 1
ATOM 1360 N N . TYR A 1 178 ? -15.252 -5.896 13.519 1.00 95.44 178 TYR A N 1
ATOM 1361 C CA . TYR A 1 178 ? -14.937 -6.065 12.106 1.00 95.44 178 TYR A CA 1
ATOM 1362 C C . TYR A 1 178 ? -13.599 -6.771 11.921 1.00 95.44 178 TYR A C 1
ATOM 1364 O O . TYR A 1 178 ? -12.631 -6.471 12.617 1.00 95.44 178 TYR A O 1
ATOM 1372 N N . LEU A 1 179 ? -13.537 -7.665 10.941 1.00 92.94 179 LEU A N 1
ATOM 1373 C CA . LEU A 1 179 ? -12.301 -8.188 10.384 1.00 92.94 179 LEU A CA 1
ATOM 1374 C C . LEU A 1 179 ? -11.887 -7.302 9.206 1.00 92.94 179 LEU A C 1
ATOM 1376 O O . LEU A 1 179 ? -12.648 -7.105 8.262 1.00 92.94 179 LEU A O 1
ATOM 1380 N N . LEU A 1 180 ? -10.673 -6.779 9.279 1.00 92.00 180 LEU A N 1
ATOM 1381 C CA . LEU A 1 180 ? -10.008 -6.025 8.231 1.00 92.00 180 LEU A CA 1
ATOM 1382 C C . LEU A 1 180 ? -8.989 -6.952 7.583 1.00 92.00 180 LEU A C 1
ATOM 1384 O O . LEU A 1 180 ? -8.118 -7.478 8.276 1.00 92.00 180 LEU A O 1
ATOM 1388 N N . LYS A 1 181 ? -9.093 -7.161 6.276 1.00 87.69 181 LYS A N 1
ATOM 1389 C CA . LYS A 1 181 ? -8.137 -7.981 5.527 1.00 87.69 181 LYS A CA 1
ATOM 1390 C C . LYS A 1 181 ? -7.730 -7.278 4.243 1.00 87.69 181 LYS A C 1
ATOM 1392 O O . LYS A 1 181 ? -8.525 -6.549 3.656 1.00 87.69 181 LYS A O 1
ATOM 1397 N N . GLY A 1 182 ? -6.504 -7.504 3.808 1.00 81.31 182 GLY A N 1
ATOM 1398 C CA . GLY A 1 182 ? -5.991 -6.899 2.587 1.00 81.31 182 GLY A CA 1
ATOM 1399 C C . GLY A 1 182 ? -4.497 -7.120 2.445 1.00 81.31 182 GLY A C 1
ATOM 1400 O O . GLY A 1 182 ? -3.936 -8.066 3.005 1.00 81.31 182 GLY A O 1
ATOM 1401 N N . TRP A 1 183 ? -3.851 -6.219 1.712 1.00 74.94 183 TRP A N 1
ATOM 1402 C CA . TRP A 1 183 ? -2.403 -6.209 1.538 1.00 74.94 183 TRP A CA 1
ATOM 1403 C C . TRP A 1 183 ? -1.787 -4.994 2.221 1.00 74.94 183 TRP A C 1
ATOM 1405 O O . TRP A 1 183 ? -2.380 -3.921 2.277 1.00 74.94 183 TRP A O 1
ATOM 1415 N N . GLY A 1 184 ? -0.569 -5.147 2.716 1.00 74.00 184 GLY A N 1
ATOM 1416 C CA . GLY A 1 184 ? 0.203 -4.051 3.272 1.00 74.00 184 GLY A CA 1
ATOM 1417 C C . GLY A 1 184 ? 1.689 -4.211 3.019 1.00 74.00 184 GLY A C 1
ATOM 1418 O O . GLY A 1 184 ? 2.140 -5.217 2.468 1.00 74.00 184 GLY A O 1
ATOM 1419 N N . PHE A 1 185 ? 2.442 -3.207 3.443 1.00 68.19 185 PHE A N 1
ATOM 1420 C CA . PHE A 1 185 ? 3.896 -3.197 3.390 1.00 68.19 185 PHE A CA 1
ATOM 1421 C C . PHE A 1 1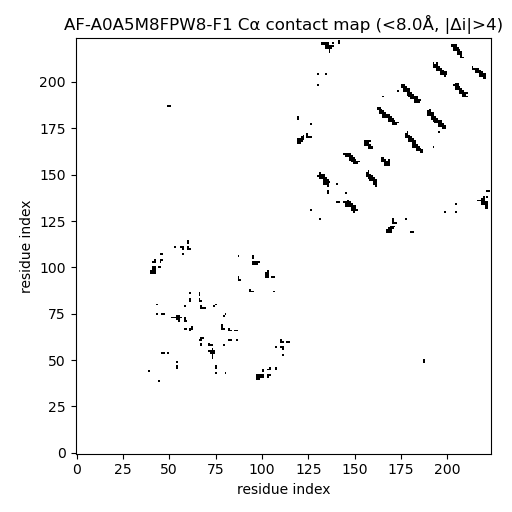85 ? 4.444 -3.278 4.812 1.00 68.19 185 PHE A C 1
ATOM 1423 O O . PHE A 1 185 ? 4.080 -2.464 5.660 1.00 68.19 185 PHE A O 1
ATOM 1430 N N . SER A 1 186 ? 5.308 -4.261 5.062 1.00 67.62 186 SER A N 1
ATOM 1431 C CA . SER A 1 186 ? 6.061 -4.426 6.309 1.00 67.62 186 SER A CA 1
ATOM 1432 C C . SER A 1 186 ? 7.534 -4.561 5.964 1.00 67.62 186 SER A C 1
ATOM 1434 O O . SER A 1 186 ? 7.876 -5.394 5.129 1.00 67.62 186 SER A O 1
ATOM 1436 N N . GLU A 1 187 ? 8.403 -3.734 6.546 1.00 67.25 187 GLU A N 1
ATOM 1437 C CA . GLU A 1 187 ? 9.858 -3.778 6.290 1.00 67.25 187 GLU A CA 1
ATOM 1438 C C . GLU A 1 187 ? 10.240 -3.747 4.791 1.00 67.25 187 GLU A C 1
ATOM 1440 O O . GLU A 1 187 ? 11.258 -4.295 4.372 1.00 67.25 187 GLU A O 1
ATOM 1445 N N . GLY A 1 188 ? 9.413 -3.102 3.960 1.00 56.31 188 GLY A N 1
ATOM 1446 C CA . GLY A 1 188 ? 9.610 -3.043 2.508 1.00 56.31 188 GLY A CA 1
ATOM 1447 C C . GLY A 1 188 ? 9.209 -4.312 1.748 1.00 56.31 188 GLY A C 1
ATOM 1448 O O . GLY A 1 188 ? 9.497 -4.411 0.563 1.00 56.31 188 GLY A O 1
ATOM 1449 N N . LEU A 1 189 ? 8.545 -5.273 2.394 1.00 58.62 189 LEU A N 1
ATOM 1450 C CA . LEU A 1 189 ? 7.950 -6.444 1.756 1.00 58.62 189 LEU A CA 1
ATOM 1451 C C . LEU A 1 189 ? 6.426 -6.333 1.744 1.00 58.62 189 LEU A C 1
ATOM 1453 O O . LEU A 1 189 ? 5.793 -5.998 2.750 1.00 58.62 189 LEU A O 1
ATOM 1457 N N . ARG A 1 190 ? 5.824 -6.662 0.600 1.00 65.50 190 ARG A N 1
ATOM 1458 C CA . ARG A 1 190 ? 4.372 -6.802 0.483 1.00 65.50 190 ARG A CA 1
ATOM 1459 C C . ARG A 1 190 ? 3.915 -8.084 1.181 1.00 65.50 190 ARG A C 1
ATOM 1461 O O . ARG A 1 190 ? 4.394 -9.170 0.863 1.00 65.50 190 ARG A O 1
ATOM 1468 N N . THR A 1 191 ? 2.947 -7.961 2.081 1.00 70.69 191 THR A N 1
ATOM 1469 C CA . THR A 1 191 ? 2.347 -9.084 2.815 1.00 70.69 191 TH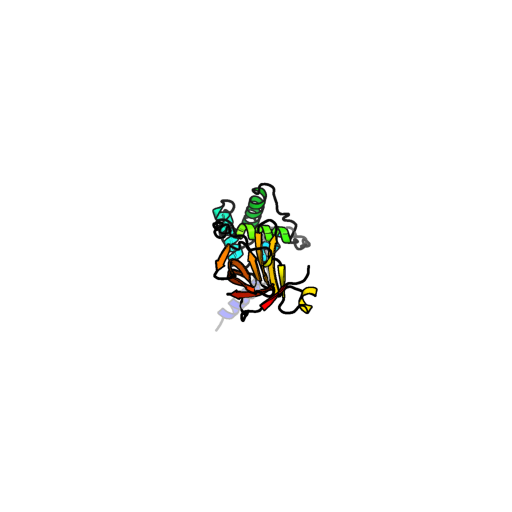R A CA 1
ATOM 1470 C C . THR A 1 191 ? 0.830 -8.947 2.889 1.00 70.69 191 THR A C 1
ATOM 1472 O O . THR A 1 191 ? 0.295 -7.838 2.832 1.00 70.69 191 THR A O 1
ATOM 1475 N N . THR A 1 192 ? 0.118 -10.067 3.013 1.00 78.06 192 THR A N 1
ATOM 1476 C CA . THR A 1 192 ? -1.286 -10.052 3.438 1.00 78.06 192 THR A CA 1
ATOM 1477 C C . THR A 1 192 ? -1.377 -9.743 4.925 1.00 78.06 192 THR A C 1
ATOM 1479 O O . THR A 1 192 ? -0.446 -10.042 5.674 1.00 78.06 192 THR A O 1
ATOM 1482 N N . PHE A 1 193 ? -2.511 -9.204 5.357 1.00 82.88 193 PHE A N 1
ATOM 1483 C CA . PHE A 1 193 ? -2.801 -9.010 6.772 1.00 82.88 193 PHE A CA 1
ATOM 1484 C C . PHE A 1 193 ? -4.249 -9.366 7.103 1.00 82.88 193 PHE A C 1
ATOM 1486 O O . PHE A 1 193 ? -5.145 -9.238 6.264 1.00 82.88 193 PHE A O 1
ATOM 1493 N N . GLU A 1 194 ? -4.467 -9.735 8.362 1.00 89.06 194 GLU A N 1
ATOM 1494 C CA . GLU A 1 194 ? -5.784 -9.865 8.975 1.00 89.06 194 GLU A CA 1
ATOM 1495 C C . GLU A 1 194 ? -5.767 -9.192 10.350 1.00 89.06 194 GLU A C 1
ATOM 1497 O O . GLU A 1 194 ? -4.996 -9.574 11.229 1.00 89.06 194 GLU A O 1
ATOM 1502 N N . VAL A 1 195 ? -6.625 -8.191 10.549 1.00 90.56 195 VAL A N 1
ATOM 1503 C CA . VAL A 1 195 ? -6.743 -7.430 11.798 1.00 90.56 195 VAL A CA 1
ATOM 1504 C C . VAL A 1 195 ? -8.208 -7.337 12.196 1.00 90.56 195 VAL A C 1
ATOM 1506 O O . VAL A 1 195 ? -9.025 -6.758 11.490 1.00 90.56 195 VAL A O 1
ATOM 1509 N N . ARG A 1 196 ? -8.558 -7.869 13.363 1.00 93.31 196 ARG A N 1
ATOM 1510 C CA . ARG A 1 196 ? -9.882 -7.692 13.968 1.00 93.31 196 ARG A CA 1
ATOM 1511 C C . ARG A 1 196 ? -9.889 -6.448 14.832 1.00 93.31 196 ARG A C 1
ATOM 1513 O O . ARG A 1 196 ? -9.016 -6.291 15.683 1.00 93.31 196 ARG A O 1
ATOM 1520 N N . VAL A 1 197 ? -10.901 -5.608 14.660 1.00 94.44 197 VAL A N 1
ATOM 1521 C CA . VAL A 1 197 ? -11.113 -4.381 15.427 1.00 94.44 197 VAL A CA 1
ATOM 1522 C C . VAL A 1 197 ? -12.469 -4.417 16.121 1.00 94.44 197 VAL A C 1
ATOM 1524 O O . VAL A 1 197 ? -13.488 -4.714 15.506 1.00 94.44 197 VAL A O 1
ATOM 1527 N N . ASN A 1 198 ? -12.490 -4.106 17.415 1.00 95.38 198 ASN A N 1
ATOM 1528 C CA . ASN A 1 198 ? -13.699 -4.092 18.237 1.00 95.38 198 ASN A CA 1
ATOM 1529 C C . ASN A 1 198 ? -13.754 -2.799 19.049 1.00 95.38 198 ASN A C 1
ATOM 1531 O O . ASN A 1 198 ? -12.820 -2.503 19.799 1.00 95.38 198 ASN A O 1
ATOM 1535 N N . LEU A 1 199 ? -14.843 -2.039 18.922 1.00 95.69 199 LEU A N 1
ATOM 1536 C CA . LEU A 1 199 ? -15.067 -0.858 19.751 1.00 95.69 199 LEU A CA 1
ATOM 1537 C C . LEU A 1 199 ? -15.730 -1.274 21.070 1.00 95.69 199 LEU A C 1
ATOM 1539 O O . LEU A 1 199 ? -16.834 -1.813 21.088 1.00 95.69 199 LEU A O 1
ATOM 1543 N N . LEU A 1 200 ? -15.043 -1.029 22.181 1.00 94.50 200 LEU A N 1
ATOM 1544 C CA . LEU A 1 200 ? -15.540 -1.322 23.519 1.00 94.50 200 LEU A CA 1
ATOM 1545 C C . LEU A 1 200 ? -16.633 -0.316 23.930 1.00 94.50 200 LEU A C 1
ATOM 1547 O O . LEU A 1 200 ? -16.651 0.814 23.433 1.00 94.50 200 LEU A O 1
ATOM 1551 N N . PRO A 1 201 ? -17.518 -0.667 24.887 1.00 93.69 201 PRO A N 1
ATOM 1552 C CA . PRO A 1 201 ? -18.597 0.222 25.338 1.00 93.69 201 PRO A CA 1
ATOM 1553 C C . PRO A 1 201 ? -18.130 1.578 25.888 1.00 93.69 201 PRO A C 1
ATOM 1555 O O . PRO A 1 201 ? -18.904 2.529 25.920 1.00 93.69 201 PRO A O 1
ATOM 1558 N N . ASP A 1 202 ? -16.876 1.668 26.332 1.00 93.19 202 ASP A N 1
ATOM 1559 C CA . ASP A 1 202 ? -16.246 2.888 26.842 1.00 93.19 202 ASP A CA 1
ATOM 1560 C C . ASP A 1 202 ? -15.559 3.731 25.747 1.00 93.19 202 ASP A C 1
ATOM 1562 O O . ASP A 1 202 ? -14.905 4.726 26.054 1.00 93.19 202 ASP A O 1
ATOM 1566 N N . GLY A 1 203 ? -15.711 3.353 24.473 1.00 92.56 203 GLY A N 1
ATOM 1567 C CA . GLY A 1 203 ? -15.167 4.069 23.318 1.00 92.56 203 GLY A CA 1
ATOM 1568 C C . GLY A 1 203 ? -13.709 3.743 22.988 1.00 92.56 203 GLY A C 1
ATOM 1569 O O . GLY A 1 203 ? -13.149 4.356 22.078 1.00 92.56 203 GLY A O 1
ATOM 1570 N N . ARG A 1 204 ? -13.085 2.794 23.695 1.00 94.50 204 ARG A N 1
ATOM 1571 C CA . ARG A 1 204 ? -11.736 2.308 23.378 1.00 94.50 204 ARG A CA 1
ATOM 1572 C C . ARG A 1 204 ? -11.757 1.282 22.252 1.00 94.50 204 ARG A C 1
ATOM 1574 O O . ARG A 1 204 ? -12.713 0.523 22.114 1.00 94.50 204 ARG A O 1
ATOM 1581 N N . LEU A 1 205 ? -10.687 1.231 21.469 1.00 95.00 205 LEU A N 1
ATOM 1582 C CA . LEU A 1 205 ? -10.537 0.272 20.378 1.00 95.00 205 LEU A CA 1
ATOM 1583 C C . LEU A 1 205 ? -9.677 -0.900 20.837 1.00 95.00 205 LEU A C 1
ATOM 1585 O O . LEU A 1 205 ? -8.590 -0.695 21.362 1.00 95.00 205 LEU A O 1
ATOM 1589 N N . LYS A 1 206 ? -10.124 -2.129 20.612 1.00 93.06 206 LYS A N 1
ATOM 1590 C CA . LYS A 1 206 ? -9.288 -3.324 20.741 1.00 93.06 206 LYS A CA 1
ATOM 1591 C C . LYS A 1 206 ? -8.938 -3.828 19.345 1.00 93.06 206 LYS A C 1
ATOM 1593 O O . LYS A 1 206 ? -9.860 -4.080 18.570 1.00 93.06 206 LYS A O 1
ATOM 1598 N N . ALA A 1 207 ? -7.650 -4.009 19.050 1.00 91.06 207 ALA A N 1
ATOM 1599 C CA . ALA A 1 207 ? -7.194 -4.619 17.799 1.00 91.06 207 ALA A CA 1
ATOM 1600 C C . ALA A 1 207 ? -6.419 -5.923 18.058 1.00 91.06 207 ALA A C 1
ATOM 1602 O O . ALA A 1 207 ? -5.666 -6.017 19.026 1.00 91.06 207 ALA A O 1
ATOM 1603 N N . THR A 1 208 ? -6.623 -6.937 17.215 1.00 87.94 208 THR A N 1
ATOM 1604 C CA . THR A 1 208 ? -5.963 -8.256 17.304 1.00 87.94 208 THR A CA 1
ATOM 1605 C C . THR A 1 208 ? -5.711 -8.823 15.912 1.00 87.94 208 THR A C 1
ATOM 1607 O O . THR A 1 208 ? -6.638 -8.796 15.107 1.00 87.94 208 THR A O 1
ATOM 1610 N N . GLY A 1 209 ? -4.541 -9.397 15.632 1.00 80.38 209 GLY A N 1
ATOM 1611 C CA . GLY A 1 209 ? -4.249 -9.981 14.317 1.00 80.38 209 GLY A CA 1
ATOM 1612 C C . GLY A 1 209 ? -2.761 -10.181 14.045 1.00 80.38 209 GLY A C 1
ATOM 1613 O O . GLY A 1 209 ? -1.954 -10.029 14.964 1.00 80.38 209 GLY A O 1
ATOM 1614 N N . ASP A 1 210 ? -2.427 -10.490 12.788 1.00 65.94 210 ASP A N 1
ATOM 1615 C CA . ASP A 1 210 ? -1.048 -10.590 12.286 1.00 65.94 210 ASP A CA 1
ATOM 1616 C C . ASP A 1 210 ? -0.433 -9.186 12.201 1.00 65.94 210 ASP A C 1
ATOM 1618 O O . ASP A 1 210 ? -0.427 -8.514 11.173 1.00 65.94 210 ASP A O 1
ATOM 1622 N N . ILE A 1 211 ? 0.011 -8.713 13.358 1.00 58.94 211 ILE A N 1
ATOM 1623 C CA . ILE A 1 211 ? 0.837 -7.530 13.565 1.00 58.94 211 ILE A CA 1
ATOM 1624 C C . ILE A 1 211 ? 1.862 -8.023 14.576 1.00 58.94 211 ILE A C 1
ATOM 1626 O O . ILE A 1 211 ? 1.504 -8.171 15.742 1.00 58.94 211 ILE A O 1
ATOM 1630 N N . ASP A 1 212 ? 3.077 -8.346 14.135 1.00 52.38 212 ASP A N 1
ATOM 1631 C CA . ASP A 1 212 ? 4.071 -9.252 14.750 1.00 52.38 212 ASP A CA 1
ATOM 1632 C C . ASP A 1 212 ? 4.402 -9.138 16.267 1.00 52.38 212 ASP A C 1
ATOM 1634 O O . ASP A 1 212 ? 5.268 -9.860 16.749 1.00 52.38 212 ASP A O 1
ATOM 1638 N N . THR A 1 213 ? 3.742 -8.301 17.076 1.00 51.72 213 THR A N 1
ATOM 1639 C CA . THR A 1 213 ? 3.883 -8.230 18.550 1.00 51.72 213 THR A CA 1
ATOM 1640 C C . THR A 1 213 ? 2.646 -7.698 19.313 1.00 51.72 213 THR A C 1
ATOM 1642 O O . THR A 1 213 ? 2.771 -7.227 20.444 1.00 51.72 213 THR A O 1
ATOM 1645 N N . MET A 1 214 ? 1.430 -7.738 18.758 1.00 55.09 214 MET A N 1
ATOM 1646 C CA . MET A 1 214 ? 0.249 -7.202 19.458 1.00 55.09 214 MET A CA 1
ATOM 1647 C C . MET A 1 214 ? -0.462 -8.238 20.352 1.00 55.09 214 MET A C 1
ATOM 1649 O O . MET A 1 214 ? -1.373 -8.933 19.904 1.00 55.09 214 MET A O 1
ATOM 1653 N N . ASP A 1 215 ? -0.139 -8.263 21.653 1.00 60.34 215 ASP A N 1
ATOM 1654 C CA . ASP A 1 215 ? -0.916 -8.944 22.715 1.00 60.34 215 ASP A CA 1
ATOM 1655 C C . ASP A 1 215 ? -2.283 -8.252 22.960 1.00 60.34 215 ASP A C 1
ATOM 1657 O O . ASP A 1 215 ? -2.592 -7.775 24.052 1.00 60.34 215 ASP A O 1
ATOM 1661 N N . ALA A 1 216 ? -3.119 -8.155 21.924 1.00 60.66 216 ALA A N 1
ATOM 1662 C CA . ALA A 1 216 ? -4.460 -7.567 21.965 1.00 60.66 216 ALA A CA 1
ATOM 1663 C C . ALA A 1 216 ? -4.556 -6.176 22.645 1.00 60.66 216 ALA A C 1
ATOM 1665 O O . ALA A 1 216 ? -5.383 -5.998 23.551 1.00 60.66 216 ALA A O 1
ATOM 1666 N N . PRO A 1 217 ? -3.736 -5.189 22.240 1.00 76.50 217 PRO A N 1
ATOM 1667 C CA . PRO A 1 217 ? -3.725 -3.868 22.851 1.00 76.50 217 PRO A CA 1
ATOM 1668 C C . PRO A 1 217 ? -5.105 -3.200 22.807 1.00 76.50 217 PRO A C 1
ATOM 1670 O O . PRO A 1 217 ? -5.866 -3.306 21.840 1.00 76.50 217 PRO A O 1
ATOM 1673 N N . ILE A 1 218 ? -5.413 -2.496 23.896 1.00 87.94 218 ILE A N 1
ATOM 1674 C CA . ILE A 1 218 ? -6.565 -1.605 23.990 1.00 87.94 218 ILE A CA 1
ATOM 1675 C C . ILE A 1 218 ? -6.050 -0.183 23.810 1.00 87.94 218 ILE A C 1
ATOM 1677 O O . ILE A 1 218 ? -5.205 0.278 24.577 1.00 87.94 218 ILE A O 1
ATOM 1681 N N . PHE A 1 219 ? -6.600 0.514 22.828 1.00 91.56 219 PHE A N 1
ATOM 1682 C CA . PHE A 1 219 ? -6.238 1.871 22.477 1.00 91.56 219 PHE A CA 1
ATOM 1683 C C . PHE A 1 219 ? -7.297 2.872 22.915 1.00 91.56 219 PHE A C 1
ATOM 1685 O O . PHE A 1 219 ? -8.502 2.610 22.907 1.00 91.56 219 PHE A O 1
ATOM 1692 N N . VAL A 1 220 ? -6.829 4.066 23.232 1.00 93.00 220 VAL A N 1
ATOM 1693 C CA . VAL A 1 220 ? -7.620 5.276 23.400 1.00 93.00 220 VAL A CA 1
ATOM 1694 C C . VAL A 1 220 ? -7.496 6.130 22.141 1.00 93.00 220 VAL A C 1
ATOM 1696 O O . VAL A 1 220 ? -6.441 6.189 21.509 1.00 93.00 220 VAL A O 1
ATOM 1699 N N . LYS A 1 221 ? -8.598 6.767 21.747 1.00 94.25 221 LYS A N 1
ATOM 1700 C CA . LYS A 1 221 ? -8.631 7.633 20.568 1.00 94.25 221 LYS A CA 1
ATOM 1701 C C . LYS A 1 221 ? -7.941 8.952 20.880 1.00 94.25 221 LYS A C 1
ATOM 1703 O O . LYS A 1 221 ? -8.269 9.570 21.896 1.00 94.25 221 LYS A O 1
ATOM 1708 N N . CYS A 1 222 ? -7.050 9.409 20.007 1.00 89.62 222 CYS A N 1
ATOM 1709 C CA . CYS A 1 222 ? -6.504 10.750 20.150 1.00 89.62 222 CYS A CA 1
ATOM 1710 C C . CYS A 1 222 ? -7.607 11.797 19.935 1.00 89.62 222 CYS A C 1
ATOM 1712 O O . CYS A 1 222 ? -8.410 11.661 19.001 1.00 89.62 222 CYS A O 1
ATOM 1714 N N . PRO A 1 223 ? -7.692 12.824 20.798 1.00 85.25 223 PRO A N 1
ATOM 1715 C CA . PRO A 1 223 ? -8.561 13.962 20.539 1.00 85.25 223 PRO A CA 1
ATOM 1716 C C . PRO A 1 223 ? -8.117 14.641 19.237 1.00 85.25 223 PRO A C 1
ATOM 1718 O O . PRO A 1 223 ? -6.921 14.763 18.981 1.00 85.25 223 PRO A O 1
ATOM 1721 N N . ARG A 1 224 ? -9.092 15.018 18.404 1.00 67.00 224 ARG A N 1
ATOM 1722 C CA . ARG A 1 224 ? -8.848 15.837 17.210 1.00 67.00 224 ARG A CA 1
ATOM 1723 C C . ARG A 1 224 ? -8.497 17.268 17.588 1.00 67.00 224 ARG A C 1
ATOM 1725 O O . ARG A 1 224 ? -9.070 17.747 18.594 1.00 67.00 224 ARG A O 1
#

Nearest PDB structures (foldseek):
  7bwl-assembly1_A  TM=7.080E-01  e=4.624E-01  Pseudomonas aeruginosa PAO1
  8a0d-assembly5_E  TM=5.440E-01  e=1.265E+00  Cavia porcellus
  1e5p-assembly3_C  TM=4.216E-01  e=1.337E+00  Mesocricetus auratus
  1pby-assembly1_A  TM=3.406E-01  e=1.495E+00  Paracoccus denitrificans
  1obp-assembly1_B  TM=2.406E-01  e=1.870E+00  Bos taurus

Secondary structure (DSSP, 8-state):
--HHHHHHHHHHHGGGS-----PPP-------------PPPHHHHHHHHS-HHHHHHHHHHHHHTT---S---S---HHHHHHHHHHHHTSSS--S-TTSHHHHHHHHHHHHHTTS--TTS--S-PPPTTT-EEEESSGGGGGT--SEEEEEETTEEEEE-SSEEEEEEEEEEETTEEEEEEEEEETTEEEEEEEEEEE-TTS-EEEEESSTT-S--EEEEPP-